Protein AF-A0A0B6ZT99-F1 (afdb_monomer_lite)

Secondary structure (DSSP, 8-state):
------S---HHHHHHHHHHHHHHHHHHHHHHHHHHS--TTS-HHHHHHHHHHHHHHHHHHHHHHHHHHHHHHHHHHHHHH-----PPP---HHHHHHHHHHHHHHHHHHHHHHHHTTSSSGGGSHHHHHHHHHHHHHHHHHHHHHHHHHHHHS-------S--S---SS---------------------------------------------SSSHHHHHGGGTT-------SEEEEEEEE---S--HHHHHHHHHHHHHEEEEEEEE--HHHHHHHHS---SS-HHHHHHHH-

Organism: NCBI:txid1028688

InterPro domains:
  IPR004821 Cytidyltransferase-like domain [PF01467] (241-280)
  IPR004821 Cytidyltransferase-like domain [TIGR00125] (239-295)
  IPR014729 Rossmann-like alpha/beta/alpha sandwich fold [G3DSA:3.40.50.620] (204-297)
  IPR050385 Archaeal FAD synthase [PTHR43793] (233-297)

pLDDT: mean 71.54, std 26.91, range [20.16, 97.19]

Structure (mmCIF, N/CA/C/O backbone):
data_AF-A0A0B6ZT99-F1
#
_entry.id   AF-A0A0B6ZT99-F1
#
loop_
_atom_site.group_PDB
_atom_site.id
_atom_site.type_symbol
_atom_site.label_atom_id
_atom_site.label_alt_id
_atom_site.label_comp_id
_atom_site.label_asym_id
_atom_site.label_entity_id
_atom_site.label_seq_id
_atom_site.pdbx_PDB_ins_code
_atom_site.Cartn_x
_atom_site.Cartn_y
_atom_site.Cartn_z
_atom_site.occupancy
_atom_site.B_iso_or_equiv
_atom_site.auth_seq_id
_atom_site.auth_comp_id
_atom_site.auth_asym_id
_atom_site.auth_atom_id
_atom_site.pdbx_PDB_model_num
ATOM 1 N N . GLN A 1 1 ? -38.345 15.149 16.650 1.00 38.53 1 GLN A N 1
ATOM 2 C CA . GLN A 1 1 ? -38.134 14.376 15.406 1.00 38.53 1 GLN A CA 1
ATOM 3 C C . GLN A 1 1 ? -36.790 13.664 15.515 1.00 38.53 1 GLN A C 1
ATOM 5 O O . GLN A 1 1 ? -35.780 14.334 15.671 1.00 38.53 1 GLN A O 1
ATOM 10 N N . LYS A 1 2 ? -36.766 12.323 15.550 1.00 36.72 2 LYS A N 1
ATOM 11 C CA . LYS A 1 2 ? -35.510 11.553 15.550 1.00 36.72 2 LYS A CA 1
ATOM 12 C C . LYS A 1 2 ? -34.860 11.710 14.174 1.00 36.72 2 LYS A C 1
ATOM 14 O O . LYS A 1 2 ? -35.461 11.296 13.186 1.00 36.72 2 LYS A O 1
ATOM 19 N N . GLN A 1 3 ? -33.667 12.299 14.113 1.00 37.19 3 GLN A N 1
ATOM 20 C CA . GLN A 1 3 ? -32.825 12.268 12.917 1.00 37.19 3 GLN A CA 1
ATOM 21 C C . GLN A 1 3 ? -32.502 10.806 12.605 1.00 37.19 3 GLN A C 1
ATOM 23 O O . GLN A 1 3 ? -31.738 10.142 13.304 1.00 37.19 3 GLN A O 1
ATOM 28 N N . LYS A 1 4 ? -33.181 10.290 11.586 1.00 40.66 4 LYS A N 1
ATOM 29 C CA . LYS A 1 4 ? -32.943 8.981 11.001 1.00 40.66 4 LYS A CA 1
ATOM 30 C C . LYS A 1 4 ? -31.714 9.158 10.109 1.00 40.66 4 LYS A C 1
ATOM 32 O O . LYS A 1 4 ? -31.846 9.644 8.992 1.00 40.66 4 LYS A O 1
ATOM 37 N N . TYR A 1 5 ? -30.522 8.872 10.633 1.00 42.22 5 TYR A N 1
ATOM 38 C CA . TYR A 1 5 ? -29.348 8.724 9.773 1.00 42.22 5 TYR A CA 1
ATOM 39 C C . TYR A 1 5 ? -29.676 7.621 8.760 1.00 42.22 5 TYR A C 1
ATOM 41 O O . TYR A 1 5 ? -30.160 6.554 9.147 1.00 42.22 5 TYR A O 1
ATOM 49 N N . GLY A 1 6 ? -29.536 7.932 7.471 1.00 46.31 6 GLY A N 1
ATOM 50 C CA . GLY A 1 6 ? -29.746 6.968 6.397 1.00 46.31 6 GLY A CA 1
ATOM 51 C C . GLY A 1 6 ? -28.784 5.788 6.528 1.00 46.31 6 GLY A C 1
ATOM 52 O O . GLY A 1 6 ? -27.735 5.893 7.158 1.00 46.31 6 GLY A O 1
ATOM 53 N N . GLU A 1 7 ? -29.146 4.661 5.925 1.00 59.91 7 GLU A N 1
ATOM 54 C CA . GLU A 1 7 ? -28.316 3.457 5.813 1.00 59.91 7 GLU A CA 1
ATOM 55 C C . GLU A 1 7 ? -27.172 3.671 4.801 1.00 59.91 7 GLU A C 1
ATOM 57 O O . GLU A 1 7 ? -27.058 2.960 3.810 1.00 59.91 7 GLU A O 1
ATOM 62 N N . VAL A 1 8 ? -26.378 4.729 4.963 1.00 59.00 8 VAL A N 1
ATOM 63 C CA . VAL A 1 8 ? -25.400 5.144 3.953 1.00 59.00 8 VAL A CA 1
ATOM 64 C C . VAL A 1 8 ? -24.150 5.632 4.668 1.00 59.00 8 VAL A C 1
ATOM 66 O O . VAL A 1 8 ? -24.109 6.761 5.139 1.00 59.00 8 VAL A O 1
ATOM 69 N N . ASP A 1 9 ? -23.218 4.694 4.848 1.00 60.31 9 ASP A N 1
ATOM 70 C CA . ASP A 1 9 ? -21.757 4.847 4.939 1.00 60.31 9 ASP A CA 1
ATOM 71 C C . ASP A 1 9 ? -21.213 3.811 5.917 1.00 60.31 9 ASP A C 1
ATOM 73 O O . ASP A 1 9 ? -20.987 4.072 7.097 1.00 60.31 9 ASP A O 1
ATOM 77 N N . ASP A 1 10 ? -21.010 2.590 5.421 1.00 72.19 10 ASP A N 1
ATOM 78 C CA . ASP A 1 10 ? -20.274 1.587 6.174 1.00 72.19 10 ASP A CA 1
ATOM 79 C C . ASP A 1 10 ? -18.784 1.962 6.169 1.00 72.19 10 ASP A C 1
ATOM 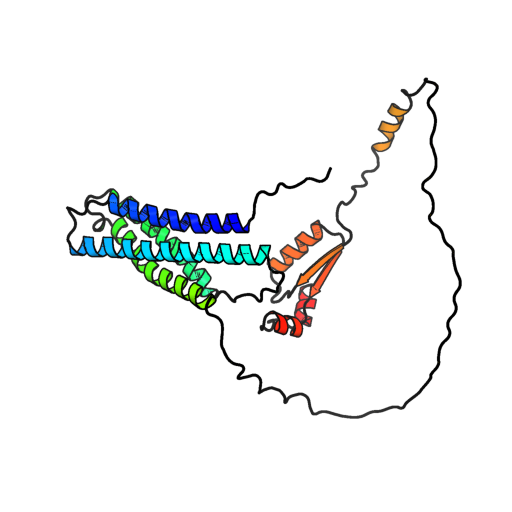81 O O . ASP A 1 10 ? -18.120 1.784 5.142 1.00 72.19 10 ASP A O 1
ATOM 85 N N . PRO A 1 11 ? -18.195 2.420 7.294 1.00 77.88 11 PRO A N 1
ATOM 86 C CA . PRO A 1 11 ? -16.792 2.845 7.323 1.00 77.88 11 PRO A CA 1
ATOM 87 C C . PRO A 1 11 ? -15.831 1.695 6.980 1.00 77.88 11 PRO A C 1
ATOM 89 O O . PRO A 1 11 ? -14.721 1.919 6.504 1.00 77.88 11 PRO A O 1
ATOM 92 N N . ILE A 1 12 ? -16.272 0.448 7.185 1.00 77.81 12 ILE A N 1
ATOM 93 C CA . ILE A 1 12 ? -15.545 -0.770 6.808 1.00 77.81 12 ILE A CA 1
ATOM 94 C C . ILE A 1 12 ? -15.499 -0.927 5.285 1.00 77.81 12 ILE A C 1
ATOM 96 O O . ILE A 1 12 ? -14.450 -1.261 4.739 1.00 77.81 12 ILE A O 1
ATOM 100 N N . LEU A 1 13 ? -16.625 -0.684 4.606 1.00 83.62 13 LEU A N 1
ATOM 101 C CA . LEU A 1 13 ? -16.709 -0.750 3.150 1.00 83.62 13 LEU A CA 1
ATOM 102 C C . LEU A 1 13 ? -15.892 0.379 2.523 1.00 83.62 13 LEU A C 1
ATOM 104 O O . LEU A 1 13 ? -15.105 0.106 1.624 1.00 83.62 13 LEU A O 1
ATOM 108 N N . GLY A 1 14 ? -16.007 1.601 3.050 1.00 84.81 14 GLY A N 1
ATOM 109 C CA . GLY A 1 14 ? -15.223 2.745 2.583 1.00 84.81 14 GLY A CA 1
ATOM 110 C C . GLY A 1 14 ? -13.715 2.504 2.695 1.00 84.81 14 GLY A C 1
ATOM 111 O O . GLY A 1 14 ? -12.999 2.625 1.707 1.00 84.81 14 GLY A O 1
ATOM 112 N N . GLY A 1 15 ? -13.236 2.067 3.866 1.00 84.75 15 GLY A N 1
ATOM 113 C CA . GLY A 1 15 ? -11.811 1.776 4.066 1.00 84.75 15 GLY A CA 1
ATOM 114 C C . GLY A 1 15 ? -11.293 0.598 3.232 1.00 84.75 15 GLY A C 1
ATOM 115 O O . GLY A 1 15 ? -10.139 0.601 2.806 1.00 84.75 15 GLY A O 1
ATOM 116 N N . PHE A 1 16 ? -12.129 -0.412 2.971 1.00 88.88 16 PHE A N 1
ATOM 117 C CA . PHE A 1 16 ? -11.784 -1.489 2.043 1.00 88.88 16 PHE A CA 1
ATOM 118 C C . PHE A 1 16 ? -11.706 -0.989 0.599 1.00 88.88 16 PHE A C 1
ATOM 120 O O . PHE A 1 16 ? -10.732 -1.301 -0.084 1.00 88.88 16 PHE A O 1
ATOM 127 N N . MET A 1 17 ? -12.712 -0.236 0.144 1.00 88.44 17 MET A N 1
ATOM 128 C CA . MET A 1 17 ? -12.777 0.282 -1.220 1.00 88.44 17 MET A CA 1
ATOM 129 C C . MET A 1 17 ? -11.580 1.172 -1.529 1.00 88.44 17 MET A C 1
ATOM 131 O O . MET A 1 17 ? -10.961 0.970 -2.564 1.00 88.44 17 MET A O 1
ATOM 135 N N . ASP A 1 18 ? -11.209 2.074 -0.619 1.00 88.38 18 ASP A N 1
ATOM 136 C CA . ASP A 1 18 ? -10.018 2.924 -0.746 1.00 88.38 18 ASP A CA 1
ATOM 137 C C . ASP A 1 18 ? -8.754 2.072 -0.972 1.00 88.38 18 ASP A C 1
ATOM 139 O O . ASP A 1 18 ? -8.117 2.117 -2.025 1.00 88.38 18 ASP A O 1
ATOM 143 N N . ALA A 1 19 ? -8.489 1.138 -0.052 1.00 86.12 19 ALA A N 1
ATOM 144 C CA . ALA A 1 19 ? -7.317 0.269 -0.113 1.00 86.12 19 ALA A CA 1
ATOM 145 C C . ALA A 1 19 ? -7.330 -0.755 -1.267 1.00 86.12 19 ALA A C 1
ATOM 147 O O . ALA A 1 19 ? -6.289 -1.344 -1.570 1.00 86.12 19 ALA A O 1
ATOM 148 N N . PHE A 1 20 ? -8.492 -1.059 -1.849 1.00 90.31 20 PHE A N 1
ATOM 149 C CA . PHE A 1 20 ? -8.644 -1.968 -2.987 1.00 90.31 20 PHE A CA 1
ATOM 150 C C . PHE A 1 20 ? -8.487 -1.229 -4.316 1.00 90.31 20 PHE A C 1
ATOM 152 O O . PHE A 1 20 ? -7.767 -1.706 -5.196 1.00 90.31 20 PHE A O 1
ATOM 159 N N . CYS A 1 21 ? -9.101 -0.052 -4.436 1.00 91.62 21 CYS A N 1
ATOM 160 C CA . CYS A 1 21 ? -8.946 0.832 -5.584 1.00 91.62 21 CYS A CA 1
ATOM 161 C C . CYS A 1 21 ? -7.476 1.201 -5.795 1.00 91.62 21 CYS A C 1
ATOM 163 O O . CYS A 1 21 ? -7.005 1.092 -6.924 1.00 91.62 21 CYS A O 1
ATOM 165 N N . ASP A 1 22 ? -6.725 1.496 -4.728 1.00 90.38 22 ASP A N 1
ATOM 166 C CA . ASP A 1 22 ? -5.276 1.737 -4.806 1.00 90.38 22 ASP A CA 1
ATOM 167 C C . ASP A 1 22 ? -4.522 0.597 -5.516 1.00 90.38 22 ASP A C 1
ATOM 169 O O . ASP A 1 22 ? -3.645 0.830 -6.349 1.00 90.38 22 ASP A O 1
ATOM 173 N N . LYS A 1 23 ? -4.895 -0.663 -5.245 1.00 90.50 23 LYS A N 1
ATOM 174 C CA . LYS A 1 23 ? -4.270 -1.845 -5.866 1.00 90.50 23 LYS A CA 1
ATOM 175 C C . LYS A 1 23 ? -4.634 -1.995 -7.334 1.00 90.50 23 LYS A C 1
ATOM 177 O O . LYS A 1 23 ? -3.767 -2.313 -8.146 1.00 90.50 23 LYS A O 1
ATOM 182 N N . ILE A 1 24 ? -5.889 -1.732 -7.688 1.00 92.44 24 ILE A N 1
ATOM 183 C CA . ILE A 1 24 ? -6.332 -1.753 -9.086 1.00 92.44 24 ILE A CA 1
ATOM 184 C C . ILE A 1 24 ? -5.621 -0.662 -9.885 1.00 92.44 24 ILE A C 1
ATOM 186 O O . ILE A 1 24 ? -5.085 -0.940 -10.956 1.00 92.44 24 ILE A O 1
ATOM 190 N N . VAL A 1 25 ? -5.590 0.565 -9.362 1.00 94.00 25 VAL A N 1
ATOM 191 C CA . VAL A 1 25 ? -4.973 1.708 -10.041 1.00 94.00 25 VAL A CA 1
ATOM 192 C C . VAL A 1 25 ? -3.492 1.442 -10.293 1.00 94.00 25 VAL A C 1
ATOM 194 O O . VAL A 1 25 ? -3.031 1.655 -11.413 1.00 94.00 25 VAL A O 1
ATOM 197 N N . ASN A 1 26 ? -2.761 0.894 -9.319 1.00 92.44 26 ASN A N 1
ATOM 198 C CA . ASN A 1 26 ? -1.354 0.528 -9.501 1.00 92.44 26 ASN A CA 1
ATOM 199 C C . ASN A 1 26 ? -1.148 -0.497 -10.629 1.00 92.44 26 ASN A C 1
ATOM 201 O O . ASN A 1 26 ? -0.265 -0.317 -11.470 1.00 92.44 26 ASN A O 1
ATOM 205 N N . VAL A 1 27 ? -1.974 -1.549 -10.681 1.00 94.75 27 VAL A N 1
ATOM 206 C CA . VAL A 1 27 ? -1.906 -2.581 -11.732 1.00 94.75 27 VAL A CA 1
ATOM 207 C C . VAL A 1 27 ? -2.195 -1.990 -13.110 1.00 94.75 27 VAL A C 1
ATOM 209 O O . VAL A 1 27 ? -1.434 -2.221 -14.049 1.00 94.75 27 VAL A O 1
ATOM 212 N N . LEU A 1 28 ? -3.263 -1.198 -13.234 1.00 95.06 28 LEU A N 1
ATOM 213 C CA . LEU A 1 28 ? -3.634 -0.558 -14.498 1.00 95.06 28 LEU A CA 1
ATOM 214 C C . LEU A 1 28 ? -2.583 0.454 -14.957 1.00 95.06 28 LEU A C 1
ATOM 216 O O . LEU A 1 28 ? -2.309 0.556 -16.153 1.00 95.06 28 LEU A O 1
ATOM 220 N N . THR A 1 29 ? -1.964 1.171 -14.019 1.00 95.12 29 THR A N 1
ATOM 221 C CA . THR A 1 29 ? -0.891 2.125 -14.319 1.00 95.12 29 THR A CA 1
ATOM 222 C C . THR A 1 29 ? 0.339 1.402 -14.861 1.00 95.12 29 THR A C 1
ATOM 224 O O . THR A 1 29 ? 0.837 1.777 -15.919 1.00 95.12 29 THR A O 1
ATOM 227 N N . LEU A 1 30 ? 0.797 0.325 -14.207 1.00 94.38 30 LEU A N 1
ATOM 228 C CA . LEU A 1 30 ? 1.921 -0.483 -14.703 1.00 94.38 30 LEU A CA 1
ATOM 229 C C . LEU A 1 30 ? 1.634 -1.102 -16.070 1.00 94.38 30 LEU A C 1
ATOM 231 O O . LEU A 1 30 ? 2.497 -1.087 -16.943 1.00 94.38 30 LEU A O 1
ATOM 235 N N . TRP A 1 31 ? 0.421 -1.619 -16.268 1.00 95.56 31 TRP A N 1
ATOM 236 C CA . TRP A 1 31 ? -0.001 -2.154 -17.560 1.00 95.56 31 TRP A CA 1
ATOM 237 C C . TRP A 1 31 ? 0.023 -1.086 -18.660 1.00 95.56 31 TRP A C 1
ATOM 239 O O . TRP A 1 31 ? 0.529 -1.326 -19.754 1.00 95.56 31 TRP A O 1
ATOM 249 N N . SER A 1 32 ? -0.470 0.116 -18.356 1.00 95.25 32 SER A N 1
ATOM 250 C CA . SER A 1 32 ? -0.474 1.242 -19.296 1.00 95.25 32 SER A CA 1
ATOM 251 C C . SER A 1 32 ? 0.945 1.693 -19.639 1.00 95.25 32 SER A C 1
ATOM 253 O O . SER A 1 32 ? 1.251 1.905 -20.807 1.00 95.25 32 SER A O 1
ATOM 255 N N . ILE A 1 33 ? 1.835 1.771 -18.644 1.00 93.75 33 ILE A N 1
ATOM 256 C CA . ILE A 1 33 ? 3.259 2.066 -18.852 1.00 93.75 33 ILE A CA 1
ATOM 257 C C . ILE A 1 33 ? 3.891 1.025 -19.780 1.00 93.75 33 ILE A C 1
ATOM 259 O O . ILE A 1 33 ? 4.621 1.392 -20.699 1.00 93.75 33 ILE A O 1
ATOM 263 N N . LEU A 1 34 ? 3.587 -0.260 -19.581 1.00 94.00 34 LEU A N 1
ATOM 264 C CA . LEU A 1 34 ? 4.103 -1.337 -20.422 1.00 94.00 34 LEU A CA 1
ATOM 265 C C . LEU A 1 34 ? 3.631 -1.208 -21.877 1.00 94.00 34 LEU A C 1
ATOM 267 O O . LEU A 1 34 ? 4.407 -1.466 -22.785 1.00 94.00 34 LEU A O 1
ATOM 271 N N . MET A 1 35 ? 2.383 -0.789 -22.092 1.00 93.00 35 MET A N 1
ATOM 272 C CA . MET A 1 35 ? 1.818 -0.577 -23.430 1.00 93.00 35 MET A CA 1
ATOM 273 C C . MET A 1 35 ? 2.366 0.668 -24.136 1.00 93.00 35 MET A C 1
ATOM 275 O O . MET A 1 35 ? 2.475 0.675 -25.357 1.00 93.00 35 MET A O 1
ATOM 279 N N . VAL A 1 36 ? 2.677 1.726 -23.384 1.00 92.69 36 VAL A N 1
ATOM 280 C CA . VAL A 1 36 ? 3.165 3.004 -23.933 1.00 92.69 36 VAL A CA 1
ATOM 281 C C . VAL A 1 36 ? 4.673 2.986 -24.189 1.00 92.69 36 VAL A C 1
ATOM 283 O O . VAL A 1 36 ? 5.148 3.705 -25.065 1.00 92.69 36 VAL A O 1
ATOM 286 N N . THR A 1 37 ? 5.431 2.178 -23.445 1.00 91.31 37 THR A N 1
ATOM 287 C CA . THR A 1 37 ? 6.894 2.134 -23.562 1.00 91.31 37 THR A CA 1
ATOM 288 C C . THR A 1 37 ? 7.317 1.580 -24.924 1.00 91.31 37 THR A C 1
ATOM 290 O O . THR A 1 37 ? 6.958 0.462 -25.290 1.00 91.31 37 THR A O 1
ATOM 293 N N . ASP A 1 38 ? 8.138 2.336 -25.653 1.00 89.81 38 ASP A N 1
ATOM 294 C CA . ASP A 1 38 ? 8.745 1.873 -26.900 1.00 89.81 38 ASP A CA 1
ATOM 295 C C . ASP A 1 38 ? 9.955 0.967 -26.611 1.00 89.81 38 ASP A C 1
ATOM 297 O O . ASP A 1 38 ? 10.999 1.407 -26.124 1.00 89.81 38 ASP A O 1
ATOM 301 N N . PHE A 1 39 ? 9.814 -0.324 -26.911 1.00 90.56 39 PHE A N 1
ATOM 302 C CA . PHE A 1 39 ? 10.866 -1.323 -26.708 1.00 90.56 39 PHE A CA 1
ATOM 303 C C . PHE A 1 39 ? 11.814 -1.475 -27.902 1.00 90.56 39 PHE A C 1
ATOM 305 O O . PHE A 1 39 ? 12.794 -2.210 -27.792 1.00 90.56 39 PHE A O 1
ATOM 312 N N . THR A 1 40 ? 11.555 -0.812 -29.033 1.00 88.94 40 THR A N 1
ATOM 313 C CA . THR A 1 40 ? 12.349 -0.993 -30.261 1.00 88.94 40 THR A CA 1
ATOM 314 C C . THR A 1 40 ? 13.796 -0.527 -30.101 1.00 88.94 40 THR A C 1
ATOM 316 O O . THR A 1 40 ? 14.713 -1.164 -30.614 1.00 88.94 40 THR A O 1
ATOM 319 N N . ASN A 1 41 ? 14.009 0.543 -29.331 1.00 86.50 41 ASN A N 1
ATOM 320 C CA . ASN A 1 41 ? 15.323 1.149 -29.097 1.00 86.50 41 ASN A CA 1
ATOM 321 C C . ASN A 1 41 ? 16.077 0.544 -27.903 1.00 86.50 41 ASN A C 1
ATOM 323 O O . ASN A 1 41 ? 17.197 0.956 -27.596 1.00 86.50 41 ASN A O 1
ATOM 327 N N . MET A 1 42 ? 15.466 -0.408 -27.197 1.00 88.56 42 MET A N 1
ATOM 328 C CA . MET A 1 42 ? 16.003 -0.957 -25.961 1.00 88.56 42 MET A CA 1
ATOM 329 C C . MET A 1 42 ? 16.667 -2.313 -26.209 1.00 88.56 42 MET A C 1
ATOM 331 O O . MET A 1 42 ? 16.145 -3.160 -26.933 1.00 88.56 42 MET A O 1
ATOM 335 N N . SER A 1 43 ? 17.836 -2.542 -25.601 1.00 93.12 43 SER A N 1
ATOM 336 C CA . SER A 1 43 ? 18.503 -3.843 -25.727 1.00 93.12 43 SER A CA 1
ATOM 337 C C . SER A 1 43 ? 17.635 -4.956 -25.135 1.00 93.12 43 SER A C 1
ATOM 339 O O . SER A 1 43 ? 16.891 -4.743 -24.176 1.00 93.12 43 SER A O 1
ATOM 341 N N . TRP A 1 44 ? 17.768 -6.175 -25.658 1.00 92.69 44 TRP A N 1
ATOM 342 C CA . TRP A 1 44 ? 16.959 -7.309 -25.205 1.00 92.69 44 TRP A CA 1
ATOM 343 C C . TRP A 1 44 ? 17.052 -7.548 -23.687 1.00 92.69 44 TRP A C 1
ATOM 345 O O . TRP A 1 44 ? 16.038 -7.791 -23.038 1.00 92.69 44 TRP A O 1
ATOM 355 N N . GLY A 1 45 ? 18.246 -7.398 -23.097 1.00 92.31 45 GLY A N 1
ATOM 356 C CA . GLY A 1 45 ? 18.444 -7.542 -21.650 1.00 92.31 45 GLY A CA 1
ATOM 357 C C . GLY A 1 45 ? 17.743 -6.454 -20.831 1.00 92.31 45 GLY A C 1
ATOM 358 O O . GLY A 1 45 ? 17.123 -6.747 -19.811 1.00 92.31 45 GLY A O 1
ATOM 3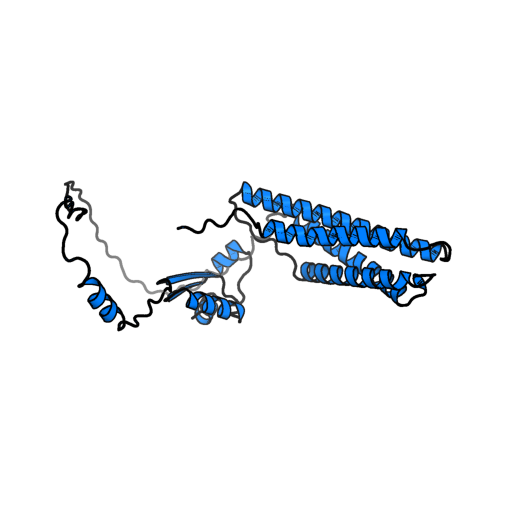59 N N . GLN A 1 46 ? 17.779 -5.206 -21.297 1.00 91.06 46 GLN A N 1
ATOM 360 C CA . GLN A 1 46 ? 17.067 -4.096 -20.662 1.00 91.06 46 GLN A CA 1
ATOM 361 C C . GLN A 1 46 ? 15.548 -4.295 -20.728 1.00 91.06 46 GLN A C 1
ATOM 363 O O . GLN A 1 46 ? 14.867 -4.145 -19.713 1.00 91.06 46 GLN A O 1
ATOM 368 N N . THR A 1 47 ? 15.026 -4.700 -21.890 1.00 93.25 47 THR A N 1
ATOM 369 C CA . THR A 1 47 ? 13.610 -5.051 -22.080 1.00 93.25 47 THR A CA 1
ATOM 370 C C . THR A 1 47 ? 13.192 -6.192 -21.167 1.00 93.25 47 THR A C 1
ATOM 372 O O . THR A 1 47 ? 12.187 -6.076 -20.469 1.00 93.25 47 THR A O 1
ATOM 375 N N . ALA A 1 48 ? 13.996 -7.254 -21.081 1.00 94.19 48 ALA A N 1
ATOM 376 C CA . ALA A 1 48 ? 13.720 -8.377 -20.198 1.00 94.19 48 ALA A CA 1
ATOM 377 C C . ALA A 1 48 ? 13.633 -7.945 -18.726 1.00 94.19 48 ALA A C 1
ATOM 379 O O . ALA A 1 48 ? 12.671 -8.306 -18.048 1.00 94.19 48 ALA A O 1
ATOM 380 N N . VAL A 1 49 ? 14.581 -7.139 -18.232 1.00 93.12 49 VAL A N 1
ATOM 381 C CA . VAL A 1 49 ? 14.560 -6.630 -16.848 1.00 93.12 49 VAL A CA 1
ATOM 382 C C . VAL A 1 49 ? 13.335 -5.748 -16.603 1.00 93.12 49 VAL A C 1
ATOM 384 O O . VAL A 1 49 ? 12.616 -5.959 -15.626 1.00 93.12 49 VAL A O 1
ATOM 387 N N . TYR A 1 50 ? 13.067 -4.797 -17.499 1.00 94.19 50 TYR A N 1
ATOM 388 C CA . TYR A 1 50 ? 11.957 -3.853 -17.373 1.00 94.19 50 TYR A CA 1
ATOM 389 C C . TYR A 1 50 ? 10.600 -4.567 -17.314 1.00 94.19 50 TYR A C 1
ATOM 391 O O . TYR A 1 50 ? 9.811 -4.352 -16.391 1.00 94.19 50 TYR A O 1
ATOM 399 N N . VAL A 1 51 ? 10.349 -5.459 -18.277 1.00 95.12 51 VAL A N 1
ATOM 400 C CA . VAL A 1 51 ? 9.099 -6.221 -18.374 1.00 95.12 51 VAL A CA 1
ATOM 401 C C . VAL A 1 51 ? 8.962 -7.168 -17.182 1.00 95.12 51 VAL A C 1
ATOM 403 O O . VAL A 1 51 ? 7.899 -7.214 -16.565 1.00 95.12 51 VAL A O 1
ATOM 406 N N . SER A 1 52 ? 10.032 -7.876 -16.800 1.00 95.06 52 SER A N 1
ATOM 407 C CA . SER A 1 52 ? 9.989 -8.836 -15.687 1.00 95.06 52 SER A CA 1
ATOM 408 C C . SER A 1 52 ? 9.627 -8.164 -14.365 1.00 95.06 52 SER A C 1
ATOM 410 O O . SER A 1 52 ? 8.761 -8.660 -13.647 1.00 95.06 52 SER A O 1
ATOM 412 N N . VAL A 1 53 ? 10.237 -7.015 -14.048 1.00 94.94 53 VAL A N 1
ATOM 413 C CA . VAL A 1 53 ? 9.926 -6.269 -12.817 1.00 94.94 53 VAL A CA 1
ATOM 414 C C . VAL A 1 53 ? 8.465 -5.813 -12.811 1.00 94.94 53 VAL A C 1
ATOM 416 O O . VAL A 1 53 ? 7.768 -6.027 -11.818 1.00 94.94 53 VAL A O 1
ATOM 419 N N . CYS A 1 54 ? 7.973 -5.252 -13.921 1.00 94.50 54 CYS A N 1
ATOM 420 C CA . CYS A 1 54 ? 6.584 -4.802 -14.030 1.00 94.50 54 CYS A CA 1
ATOM 421 C C . CYS A 1 54 ? 5.586 -5.960 -13.868 1.00 94.50 54 CYS A C 1
ATOM 423 O O . CYS A 1 54 ? 4.645 -5.855 -13.082 1.00 94.50 54 CYS A O 1
ATOM 425 N N . VAL A 1 55 ? 5.806 -7.084 -14.558 1.00 95.50 55 VAL A N 1
ATOM 426 C CA . VAL A 1 55 ? 4.924 -8.262 -14.499 1.00 95.50 55 VAL A CA 1
ATOM 427 C C . VAL A 1 55 ? 4.902 -8.878 -13.099 1.00 95.50 55 VAL A C 1
ATOM 429 O O . VAL A 1 55 ? 3.829 -9.217 -12.595 1.00 95.50 55 VAL A O 1
ATOM 432 N N . ILE A 1 56 ? 6.058 -8.979 -12.434 1.00 95.38 56 ILE A N 1
ATOM 433 C CA . ILE A 1 56 ? 6.139 -9.496 -11.061 1.00 95.38 56 ILE A CA 1
ATOM 434 C C . ILE A 1 56 ? 5.324 -8.616 -10.105 1.00 95.38 56 ILE A C 1
ATOM 436 O O . ILE A 1 56 ? 4.540 -9.142 -9.312 1.00 95.38 56 ILE A O 1
ATOM 440 N N . ILE A 1 57 ? 5.463 -7.288 -10.185 1.00 94.62 57 ILE A N 1
ATOM 441 C CA . ILE A 1 57 ? 4.696 -6.371 -9.329 1.00 94.62 57 ILE A CA 1
ATOM 442 C C . ILE A 1 57 ? 3.198 -6.460 -9.616 1.00 94.62 57 ILE A C 1
ATOM 444 O O . ILE A 1 57 ? 2.419 -6.554 -8.669 1.00 94.62 57 ILE A O 1
ATOM 448 N N . ILE A 1 58 ? 2.791 -6.519 -10.888 1.00 95.44 58 ILE A N 1
ATOM 449 C CA . ILE A 1 58 ? 1.385 -6.727 -11.264 1.00 95.44 58 ILE A CA 1
ATOM 450 C C . ILE A 1 58 ? 0.830 -7.995 -10.597 1.00 95.44 58 ILE A C 1
ATOM 452 O O . ILE A 1 58 ? -0.242 -7.952 -9.993 1.00 95.44 58 ILE A O 1
ATOM 456 N N . GLY A 1 59 ? 1.573 -9.106 -10.632 1.00 94.50 59 GLY A N 1
ATOM 457 C CA . GLY A 1 59 ? 1.172 -10.356 -9.981 1.00 94.50 59 GLY A CA 1
ATOM 458 C C . GLY A 1 59 ? 1.021 -10.230 -8.460 1.00 94.50 59 GLY A C 1
ATOM 459 O O . GLY A 1 59 ? 0.038 -10.716 -7.886 1.00 94.50 59 GLY A O 1
ATOM 460 N N . TYR A 1 60 ? 1.952 -9.540 -7.793 1.00 94.06 60 TYR A N 1
ATOM 461 C CA . TYR A 1 60 ? 1.866 -9.287 -6.352 1.00 94.06 60 TYR A CA 1
ATOM 462 C C . TYR A 1 60 ? 0.683 -8.390 -5.983 1.00 94.06 60 TYR A C 1
ATOM 464 O O . TYR A 1 60 ? -0.037 -8.701 -5.032 1.00 94.06 60 TYR A O 1
ATOM 472 N N . GLU A 1 61 ? 0.469 -7.294 -6.707 1.00 92.88 61 GLU A N 1
ATOM 473 C CA . GLU A 1 61 ? -0.623 -6.352 -6.448 1.00 92.88 61 GLU A CA 1
ATOM 474 C C . GLU A 1 61 ? -1.987 -6.999 -6.703 1.00 92.88 61 GLU A C 1
ATOM 476 O O . GLU A 1 61 ? -2.886 -6.866 -5.871 1.00 92.88 61 GLU A O 1
ATOM 481 N N . PHE A 1 62 ? -2.113 -7.798 -7.767 1.00 93.06 62 PHE A N 1
ATOM 482 C CA . PHE A 1 62 ? -3.308 -8.599 -8.029 1.00 93.06 62 PHE A CA 1
ATOM 483 C C . PHE A 1 62 ? -3.593 -9.577 -6.881 1.00 93.06 62 PHE A C 1
ATOM 485 O O . PHE A 1 62 ? -4.687 -9.580 -6.313 1.00 93.06 62 PHE A O 1
ATOM 492 N N . THR A 1 63 ? -2.589 -10.360 -6.471 1.00 91.44 63 THR A N 1
ATOM 493 C CA . THR A 1 63 ? -2.731 -11.332 -5.374 1.00 91.44 63 THR A CA 1
ATOM 494 C C . THR A 1 63 ? -3.103 -10.639 -4.060 1.00 91.44 63 THR A C 1
ATOM 496 O O . THR A 1 63 ? -3.993 -11.090 -3.337 1.00 91.44 63 THR A O 1
ATOM 499 N N . LEU A 1 64 ? -2.472 -9.505 -3.747 1.00 89.19 64 LEU A N 1
ATOM 500 C CA . LEU A 1 64 ? -2.786 -8.716 -2.555 1.00 89.19 64 LEU A CA 1
ATOM 501 C C . LEU A 1 64 ? -4.183 -8.087 -2.620 1.00 89.19 64 LEU A C 1
ATOM 503 O O . LEU A 1 64 ? -4.830 -7.986 -1.575 1.00 89.19 64 LEU A O 1
ATOM 507 N N . GLY A 1 65 ? -4.653 -7.704 -3.808 1.00 90.19 65 GLY A N 1
ATOM 508 C CA . GLY A 1 65 ? -6.026 -7.267 -4.056 1.00 90.19 65 GLY A CA 1
ATOM 509 C C . GLY A 1 65 ? -7.037 -8.372 -3.749 1.00 90.19 65 GLY A C 1
ATOM 510 O O . GLY A 1 65 ? -7.970 -8.148 -2.980 1.00 90.19 65 GLY A O 1
ATOM 511 N N . VAL A 1 66 ? -6.802 -9.596 -4.234 1.00 90.94 66 VAL A N 1
ATOM 512 C CA . VAL A 1 66 ? -7.649 -10.767 -3.927 1.00 90.94 66 VAL A CA 1
ATOM 513 C C . VAL A 1 66 ? -7.694 -11.043 -2.422 1.00 90.94 66 VAL A C 1
ATOM 515 O O . VAL A 1 66 ? -8.770 -11.235 -1.853 1.00 90.94 66 VAL A O 1
ATOM 518 N N . VAL A 1 67 ? -6.542 -11.006 -1.747 1.00 88.44 67 VAL A N 1
ATOM 519 C CA . VAL A 1 67 ? -6.466 -11.172 -0.287 1.00 88.44 67 VAL A CA 1
ATOM 520 C C . VAL A 1 67 ? -7.313 -10.107 0.423 1.00 88.44 67 VAL A C 1
ATOM 522 O O . VAL A 1 67 ? -8.066 -10.451 1.331 1.00 88.44 67 VAL A O 1
ATOM 525 N N . ARG A 1 68 ? -7.276 -8.842 -0.020 1.00 86.56 68 ARG A N 1
ATOM 526 C CA . ARG A 1 68 ? -8.088 -7.754 0.560 1.00 86.56 68 ARG A CA 1
ATOM 527 C C . ARG A 1 68 ? -9.587 -7.977 0.383 1.00 86.56 68 ARG A C 1
ATOM 529 O O . ARG A 1 68 ? -10.335 -7.769 1.332 1.00 86.56 68 ARG A O 1
ATOM 536 N N . VAL A 1 69 ? -10.014 -8.438 -0.792 1.00 89.81 69 VAL A N 1
ATOM 537 C CA . VAL A 1 69 ? -11.420 -8.785 -1.061 1.00 89.81 69 VAL A CA 1
ATOM 538 C C . VAL A 1 69 ? -11.882 -9.889 -0.107 1.00 89.81 69 VAL A C 1
ATOM 540 O O . VAL A 1 69 ? -12.937 -9.785 0.514 1.00 89.81 69 VAL A O 1
ATOM 543 N N . GLN A 1 70 ? -11.061 -10.924 0.078 1.00 87.81 70 GLN A N 1
ATOM 544 C CA . GLN A 1 70 ? -11.357 -12.008 1.015 1.00 87.81 70 GLN A CA 1
ATOM 545 C C . GLN A 1 70 ? -11.417 -11.529 2.476 1.00 87.81 70 GLN A C 1
ATOM 547 O O . GLN A 1 70 ? -12.315 -11.950 3.205 1.00 87.81 70 GLN A O 1
ATOM 552 N N . ASP A 1 71 ? -10.502 -10.646 2.902 1.00 84.81 71 ASP A N 1
ATOM 553 C CA . ASP A 1 71 ? -10.518 -10.051 4.251 1.00 84.81 71 ASP A CA 1
ATOM 554 C C . ASP A 1 71 ? -11.813 -9.261 4.485 1.00 84.81 71 ASP A C 1
ATOM 556 O O . ASP A 1 71 ? -12.435 -9.386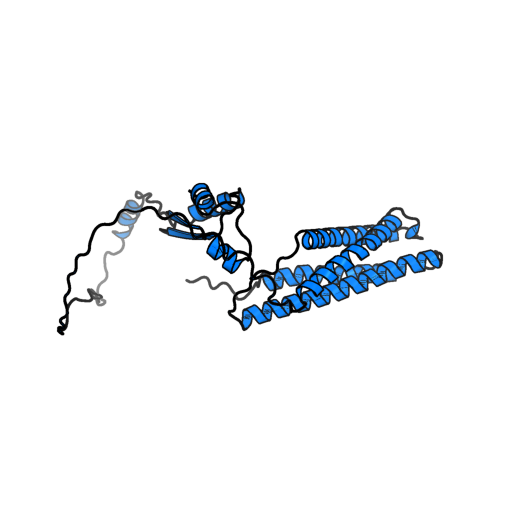 5.542 1.00 84.81 71 ASP A O 1
ATOM 560 N N . PHE A 1 72 ? -12.244 -8.484 3.486 1.00 86.94 72 PHE A N 1
ATOM 561 C CA . PHE A 1 72 ? -13.485 -7.722 3.550 1.00 86.94 72 PHE A CA 1
ATOM 562 C C . PHE A 1 72 ? -14.706 -8.630 3.675 1.00 86.94 72 PHE A C 1
ATOM 564 O O . PHE A 1 72 ? -15.511 -8.435 4.584 1.00 86.94 72 PHE A O 1
ATOM 571 N N . PHE A 1 73 ? -14.830 -9.653 2.821 1.00 87.00 73 PHE A N 1
ATOM 572 C CA . PHE A 1 73 ? -15.952 -10.586 2.911 1.00 87.00 73 PHE A CA 1
ATOM 573 C C . PHE A 1 73 ? -15.968 -11.308 4.255 1.00 87.00 73 PHE A C 1
ATOM 575 O O . PHE A 1 73 ? -17.025 -11.387 4.875 1.00 87.00 73 PHE A O 1
ATOM 582 N N . MET A 1 74 ? -14.817 -11.763 4.759 1.00 81.75 74 MET A N 1
ATOM 583 C CA . MET A 1 74 ? -14.747 -12.366 6.091 1.00 81.75 74 MET A CA 1
ATOM 584 C C . MET A 1 74 ? -15.239 -11.404 7.173 1.00 81.75 74 MET A C 1
ATOM 586 O O . MET A 1 74 ? -16.130 -11.765 7.941 1.00 81.75 74 MET A O 1
ATOM 590 N N . ALA A 1 75 ? -14.737 -10.168 7.204 1.00 80.50 75 ALA A N 1
ATOM 591 C CA . ALA A 1 75 ? -15.176 -9.157 8.164 1.00 80.50 75 ALA A CA 1
ATOM 592 C C . ALA A 1 75 ? -16.682 -8.845 8.047 1.00 80.50 75 ALA A C 1
ATOM 594 O O . ALA A 1 75 ? -17.377 -8.732 9.060 1.00 80.50 75 ALA A O 1
ATOM 595 N N . TYR A 1 76 ? -17.200 -8.761 6.820 1.00 83.31 76 TYR A N 1
ATOM 596 C CA . TYR A 1 76 ? -18.615 -8.536 6.537 1.00 83.31 76 TYR A CA 1
ATOM 597 C C . TYR A 1 76 ? -19.495 -9.690 7.048 1.00 83.31 76 TYR A C 1
ATOM 599 O O . TYR A 1 76 ? -20.480 -9.449 7.752 1.00 83.31 76 TYR A O 1
ATOM 607 N N . TYR A 1 77 ? -19.124 -10.945 6.764 1.00 81.56 77 TYR A N 1
ATOM 608 C CA . TYR A 1 77 ? -19.842 -12.132 7.244 1.00 81.56 77 TYR A CA 1
ATOM 609 C C . TYR A 1 77 ? -19.807 -12.242 8.772 1.00 81.56 77 TYR A C 1
ATOM 611 O O . TYR A 1 77 ? -20.843 -12.519 9.381 1.00 81.56 77 TYR A O 1
ATOM 619 N N . PHE A 1 78 ? -18.659 -11.963 9.405 1.00 77.00 78 PHE A N 1
ATOM 620 C CA . PHE A 1 78 ? -18.553 -11.913 10.866 1.00 77.00 78 PHE A CA 1
ATOM 621 C C . PHE A 1 78 ? -19.532 -10.903 11.464 1.00 77.00 78 PHE A C 1
ATOM 623 O O . PHE A 1 78 ? -20.258 -11.245 12.395 1.00 77.00 78 PHE A O 1
ATOM 630 N N . ARG A 1 79 ? -19.616 -9.695 10.893 1.00 76.69 79 ARG A N 1
ATOM 631 C CA . ARG A 1 79 ? -20.539 -8.657 11.368 1.00 76.69 79 ARG A CA 1
ATOM 632 C C . ARG A 1 79 ? -22.008 -9.058 11.225 1.00 76.69 79 ARG A C 1
ATOM 634 O O . ARG A 1 79 ? -22.811 -8.721 12.090 1.00 76.69 79 ARG A O 1
ATOM 641 N N . LYS A 1 80 ? -22.366 -9.745 10.135 1.00 76.12 80 LYS A N 1
ATOM 642 C CA . LYS A 1 80 ? -23.761 -10.068 9.799 1.00 76.12 80 LYS A CA 1
ATOM 643 C C . LYS A 1 80 ? -24.306 -11.298 10.536 1.00 76.12 80 LYS A C 1
ATOM 645 O O . LYS A 1 80 ? -25.497 -11.328 10.822 1.00 76.12 80 LYS A O 1
ATOM 650 N N . PHE A 1 81 ? -23.466 -12.291 10.851 1.00 73.62 81 PHE A N 1
ATOM 651 C CA . PHE A 1 81 ? -23.936 -13.606 11.319 1.00 73.62 81 PHE A CA 1
ATOM 652 C C . PHE A 1 81 ? -23.383 -14.079 12.674 1.00 73.62 81 PHE A C 1
ATOM 654 O O . PHE A 1 81 ? -23.856 -15.099 13.174 1.00 73.62 81 PHE A O 1
ATOM 661 N N . LYS A 1 82 ? -22.405 -13.402 13.302 1.00 61.69 82 LYS A N 1
ATOM 662 C CA . LYS A 1 82 ? -21.747 -13.939 14.509 1.00 61.69 82 LYS A CA 1
ATOM 663 C C . LYS A 1 82 ? -21.488 -12.885 15.592 1.00 61.69 82 LYS A C 1
ATOM 665 O O . LYS A 1 82 ? -20.721 -11.951 15.399 1.00 61.69 82 LYS A O 1
ATOM 670 N N . LYS A 1 83 ? -22.051 -13.105 16.788 1.00 53.91 83 LYS A N 1
ATOM 671 C CA . LYS A 1 83 ? -21.645 -12.460 18.049 1.00 53.91 83 LYS A CA 1
ATOM 672 C C . LYS A 1 83 ? -20.689 -13.415 18.778 1.00 53.91 83 LYS A C 1
ATOM 674 O O . LYS A 1 83 ? -21.125 -14.179 19.626 1.00 53.91 83 LYS A O 1
ATOM 679 N N . ILE A 1 84 ? -19.413 -13.455 18.384 1.00 46.66 84 ILE A N 1
ATOM 680 C CA . ILE A 1 84 ? -18.355 -14.148 19.143 1.00 46.66 84 ILE A CA 1
ATOM 681 C C . ILE A 1 84 ? -17.131 -13.237 19.236 1.00 46.66 84 ILE A C 1
ATOM 683 O O . ILE A 1 84 ? -16.720 -12.644 18.238 1.00 46.66 84 ILE A O 1
ATOM 687 N N . ASP A 1 85 ? -16.594 -13.154 20.456 1.00 45.03 85 ASP A N 1
ATOM 688 C CA . ASP A 1 85 ? -15.417 -12.395 20.866 1.00 45.03 85 ASP A CA 1
ATOM 689 C C . ASP A 1 85 ? -14.230 -12.591 19.923 1.00 45.03 85 ASP A C 1
ATOM 691 O O . ASP A 1 85 ? -13.658 -13.678 19.799 1.00 45.03 85 ASP A O 1
ATOM 695 N N . ILE A 1 86 ? -13.818 -11.499 19.283 1.00 40.50 86 ILE A N 1
ATOM 696 C CA . ILE A 1 86 ? -12.577 -11.455 18.519 1.00 40.50 86 ILE A CA 1
ATOM 697 C C . ILE A 1 86 ? -11.442 -11.145 19.492 1.00 40.50 86 ILE A C 1
ATOM 699 O O . ILE A 1 86 ? -11.166 -10.000 19.856 1.00 40.50 86 ILE A O 1
ATOM 703 N N . SER A 1 87 ? -10.759 -12.216 19.893 1.00 37.66 87 SER A N 1
ATOM 704 C CA . SER A 1 87 ? -9.379 -12.140 20.349 1.00 37.66 87 SER A CA 1
ATOM 705 C C . SER A 1 87 ? -8.527 -11.590 19.203 1.00 37.66 87 SER A C 1
ATOM 707 O O . SER A 1 87 ? -8.444 -12.155 18.114 1.00 37.66 87 SER A O 1
ATOM 709 N N . SER A 1 88 ? -7.951 -10.422 19.464 1.00 38.38 88 SER A N 1
ATOM 710 C CA . SER A 1 88 ? -7.109 -9.630 18.575 1.00 38.38 88 SER A CA 1
ATOM 711 C C . SER A 1 88 ? -5.977 -10.460 17.955 1.00 38.38 88 SER A C 1
ATOM 713 O O . SER A 1 88 ? -5.086 -10.948 18.657 1.00 38.38 88 SER A O 1
ATOM 715 N N . SER A 1 89 ? -5.957 -10.551 16.619 1.00 40.59 89 SER A N 1
ATOM 716 C CA . SER A 1 89 ? -4.747 -10.941 15.899 1.00 40.59 89 SER A CA 1
ATOM 717 C C . SER A 1 89 ? -3.679 -9.885 16.172 1.00 40.59 89 SER A C 1
ATOM 719 O O . SER A 1 89 ? -3.846 -8.710 15.839 1.00 40.59 89 SER A O 1
ATOM 721 N N . LYS A 1 90 ? -2.570 -10.289 16.791 1.00 41.69 90 LYS A N 1
ATOM 722 C CA . LYS A 1 90 ? -1.379 -9.449 16.926 1.00 41.69 90 LYS A CA 1
ATOM 723 C C . LYS A 1 90 ? -0.808 -9.209 15.523 1.00 41.69 90 LYS A C 1
ATOM 725 O O . LYS A 1 90 ? -0.012 -10.010 15.046 1.00 41.69 90 LYS A O 1
ATOM 730 N N . THR A 1 91 ? -1.202 -8.126 14.858 1.00 50.59 91 THR A N 1
ATOM 731 C CA . THR A 1 91 ? -0.497 -7.660 13.658 1.00 50.59 91 THR A CA 1
ATOM 732 C C . THR A 1 91 ? 0.868 -7.149 14.107 1.00 50.59 91 THR A C 1
ATOM 734 O O . THR A 1 91 ? 0.953 -6.263 14.959 1.00 50.59 91 THR A O 1
ATOM 737 N N . SER A 1 92 ? 1.945 -7.747 13.598 1.00 53.00 92 SER A N 1
ATOM 738 C CA . SER A 1 92 ? 3.310 -7.301 13.890 1.00 53.00 92 SER A CA 1
ATOM 739 C C . SER A 1 92 ? 3.473 -5.846 13.447 1.00 53.00 92 SER A C 1
ATOM 741 O O . SER A 1 92 ? 3.167 -5.512 12.302 1.00 53.00 92 SER A O 1
ATOM 743 N N . THR A 1 93 ? 3.952 -4.968 14.330 1.00 56.41 93 THR A N 1
ATOM 744 C CA . THR A 1 93 ? 4.230 -3.558 14.000 1.00 56.41 93 THR A CA 1
ATOM 745 C C . THR A 1 93 ? 5.198 -3.436 12.824 1.00 56.41 93 THR A C 1
ATOM 747 O O . THR A 1 93 ? 5.033 -2.547 11.992 1.00 56.41 93 THR A O 1
ATOM 750 N N . ALA A 1 94 ? 6.135 -4.381 12.689 1.00 58.19 94 ALA A N 1
ATOM 751 C CA . ALA A 1 94 ? 7.027 -4.477 11.539 1.00 58.19 94 ALA A CA 1
ATOM 752 C C . ALA A 1 94 ? 6.260 -4.736 10.230 1.00 58.19 94 ALA A C 1
ATOM 754 O O . ALA A 1 94 ? 6.482 -4.030 9.253 1.00 58.19 94 ALA A O 1
ATOM 755 N N . ALA A 1 95 ? 5.284 -5.652 10.225 1.00 60.69 95 ALA A N 1
ATOM 756 C CA . ALA A 1 95 ? 4.466 -5.935 9.041 1.00 60.69 95 ALA A CA 1
ATOM 757 C C . ALA A 1 95 ? 3.601 -4.728 8.622 1.00 60.69 95 ALA A C 1
ATOM 759 O O . ALA A 1 95 ? 3.374 -4.501 7.433 1.00 60.69 95 ALA A O 1
ATOM 760 N N . VAL A 1 96 ? 3.152 -3.919 9.592 1.00 65.19 96 VAL A N 1
ATOM 761 C CA . VAL A 1 96 ? 2.427 -2.662 9.327 1.00 65.19 96 VAL A CA 1
ATOM 762 C C . VAL A 1 96 ? 3.345 -1.619 8.685 1.00 65.19 96 VAL A C 1
ATOM 764 O O . VAL A 1 96 ? 2.932 -0.938 7.746 1.00 65.19 96 VAL A O 1
ATOM 767 N N . MET A 1 97 ? 4.583 -1.487 9.167 1.00 68.50 97 MET A N 1
ATOM 768 C CA . MET A 1 97 ? 5.543 -0.534 8.603 1.00 68.50 97 MET A CA 1
ATOM 769 C C . MET A 1 97 ? 6.049 -0.966 7.223 1.00 68.50 97 MET A C 1
ATOM 771 O O . MET A 1 97 ? 6.124 -0.130 6.327 1.00 68.50 97 MET A O 1
ATOM 775 N N . GLU A 1 98 ? 6.322 -2.258 7.019 1.00 77.69 98 GLU A N 1
ATOM 776 C CA . GLU A 1 98 ? 6.732 -2.795 5.716 1.00 77.69 98 GLU A CA 1
ATOM 777 C C . GLU A 1 98 ? 5.647 -2.591 4.652 1.00 77.69 98 GLU A C 1
ATOM 779 O O . GLU A 1 98 ? 5.967 -2.217 3.526 1.00 77.69 98 GLU A O 1
ATOM 784 N N . GLY A 1 99 ? 4.367 -2.752 5.011 1.00 80.25 99 GLY A N 1
ATOM 785 C CA . GLY A 1 99 ? 3.249 -2.475 4.105 1.00 80.25 99 GLY A CA 1
ATOM 786 C C . GLY A 1 99 ? 3.182 -1.010 3.663 1.00 80.25 99 GLY A C 1
ATOM 787 O O . GLY A 1 99 ? 3.059 -0.735 2.473 1.00 80.25 99 GLY A O 1
ATOM 788 N N . LYS A 1 100 ? 3.337 -0.066 4.600 1.00 85.62 100 LYS A N 1
ATOM 789 C CA . LYS A 1 100 ? 3.324 1.374 4.287 1.00 85.62 100 LYS A CA 1
ATOM 790 C C . LYS A 1 100 ? 4.531 1.805 3.459 1.00 85.62 100 LYS A C 1
ATOM 792 O O . LYS A 1 100 ? 4.394 2.609 2.543 1.00 85.62 100 LYS A O 1
ATOM 797 N N . LEU A 1 101 ? 5.714 1.280 3.779 1.00 89.56 101 LEU A N 1
ATOM 798 C CA . LEU A 1 101 ? 6.926 1.564 3.013 1.00 89.56 101 LEU A CA 1
ATOM 799 C C . LEU A 1 101 ? 6.795 1.049 1.578 1.00 89.56 10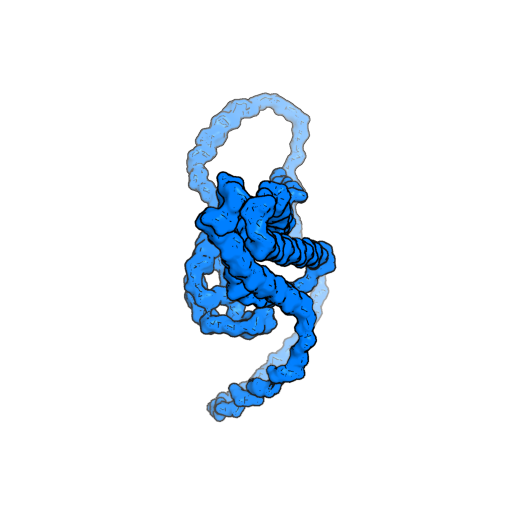1 LEU A C 1
ATOM 801 O O . LEU A 1 101 ? 7.134 1.761 0.637 1.00 89.56 101 LEU A O 1
ATOM 805 N N . LYS A 1 102 ? 6.251 -0.160 1.415 1.00 91.62 102 LYS A N 1
ATOM 806 C CA . LYS A 1 102 ? 5.978 -0.756 0.109 1.00 91.62 102 LYS A CA 1
ATOM 807 C C . LYS A 1 102 ? 5.103 0.156 -0.756 1.00 91.62 102 LYS A C 1
ATOM 809 O O . LYS A 1 102 ? 5.490 0.461 -1.876 1.00 91.62 102 LYS A O 1
ATOM 814 N N . GLU A 1 103 ? 3.978 0.630 -0.223 1.00 91.06 103 GLU A N 1
ATOM 815 C CA . GLU A 1 103 ? 3.049 1.508 -0.953 1.00 91.06 103 GLU A CA 1
ATOM 816 C C . GLU A 1 103 ? 3.729 2.811 -1.414 1.00 91.06 103 GLU A C 1
ATOM 818 O O . GLU A 1 103 ? 3.484 3.291 -2.521 1.00 91.06 103 GLU A O 1
ATOM 823 N N . LYS A 1 104 ? 4.646 3.366 -0.607 1.00 93.19 104 LYS A N 1
ATOM 824 C CA . LYS A 1 104 ? 5.429 4.550 -0.996 1.00 93.19 104 LYS A CA 1
ATOM 825 C C . LYS A 1 104 ? 6.462 4.256 -2.080 1.00 93.19 104 LYS A C 1
ATOM 827 O O . LYS A 1 104 ? 6.619 5.079 -2.978 1.00 93.19 104 LYS A O 1
ATOM 832 N N . LEU A 1 105 ? 7.130 3.103 -2.027 1.00 93.81 105 LEU A N 1
ATOM 833 C CA . LEU A 1 105 ? 8.052 2.691 -3.087 1.00 93.81 105 LEU A CA 1
ATOM 834 C C . LEU A 1 105 ? 7.307 2.425 -4.404 1.00 93.81 105 LEU A C 1
ATOM 836 O O . LEU A 1 105 ? 7.762 2.862 -5.454 1.00 93.81 105 LEU A O 1
ATOM 840 N N . GLU A 1 106 ? 6.143 1.779 -4.378 1.00 93.81 106 GLU A N 1
ATOM 841 C CA . GLU A 1 106 ? 5.344 1.562 -5.594 1.00 93.81 106 GLU A CA 1
ATOM 842 C C . GLU A 1 106 ? 4.913 2.892 -6.225 1.00 93.81 106 GLU A C 1
ATOM 844 O O . GLU A 1 106 ? 5.129 3.106 -7.416 1.00 93.81 106 GLU A O 1
ATOM 849 N N . SER A 1 107 ? 4.400 3.826 -5.416 1.00 94.44 107 SER A N 1
ATOM 850 C CA . SER A 1 107 ? 3.992 5.156 -5.885 1.00 94.44 107 SER A CA 1
ATOM 851 C C . SER A 1 107 ? 5.167 5.967 -6.453 1.00 94.44 107 SER A C 1
ATOM 853 O O . SER A 1 107 ? 5.049 6.550 -7.532 1.00 94.44 107 SER A O 1
ATOM 855 N N . MET A 1 108 ? 6.326 5.957 -5.782 1.00 95.56 108 MET A N 1
ATOM 856 C CA . MET A 1 108 ? 7.538 6.630 -6.265 1.00 95.56 108 MET A CA 1
ATOM 857 C C . MET A 1 108 ? 8.078 5.989 -7.551 1.00 95.56 108 MET A C 1
ATOM 859 O O . MET A 1 108 ? 8.481 6.702 -8.468 1.00 95.56 108 MET A O 1
ATOM 863 N N . GLY A 1 109 ? 8.051 4.656 -7.638 1.00 95.56 109 GLY A N 1
ATOM 864 C CA . GLY A 1 109 ? 8.491 3.909 -8.813 1.00 95.56 109 GLY A CA 1
ATOM 865 C C . GLY A 1 109 ? 7.629 4.195 -10.041 1.00 95.56 109 GLY A C 1
ATOM 866 O O . GLY A 1 109 ? 8.156 4.516 -11.104 1.00 95.56 109 GLY A O 1
ATOM 867 N N . LEU A 1 110 ? 6.306 4.158 -9.868 1.00 95.31 110 LEU A N 1
ATOM 868 C CA . LEU A 1 110 ? 5.324 4.500 -10.898 1.00 95.31 110 LEU A CA 1
ATOM 869 C C . LEU A 1 110 ? 5.494 5.934 -11.401 1.00 95.31 110 LEU A C 1
ATOM 871 O O . LEU A 1 110 ? 5.596 6.155 -12.605 1.00 95.31 110 LEU A O 1
ATOM 875 N N . ALA A 1 111 ? 5.581 6.903 -10.487 1.00 95.56 111 ALA A N 1
ATOM 876 C CA . ALA A 1 111 ? 5.764 8.305 -10.850 1.00 95.56 111 ALA A CA 1
ATOM 877 C C . ALA A 1 111 ? 7.055 8.518 -11.658 1.00 95.56 111 ALA A C 1
ATOM 879 O O . ALA A 1 111 ? 7.042 9.188 -12.691 1.00 95.56 111 ALA A O 1
ATOM 880 N N . ALA A 1 112 ? 8.160 7.905 -11.228 1.00 95.38 112 ALA A N 1
ATOM 881 C CA . ALA A 1 112 ? 9.441 8.017 -11.913 1.00 95.38 112 ALA A CA 1
ATOM 882 C C . ALA A 1 112 ? 9.422 7.350 -13.304 1.00 95.38 112 ALA A C 1
ATOM 884 O O . ALA A 1 112 ? 9.955 7.919 -14.258 1.00 95.38 112 ALA A O 1
ATOM 885 N N . LEU A 1 113 ? 8.743 6.205 -13.453 1.00 94.50 113 LEU A N 1
ATOM 886 C CA . LEU A 1 113 ? 8.543 5.559 -14.753 1.00 94.50 113 LEU A CA 1
ATOM 887 C C . LEU A 1 113 ? 7.670 6.381 -15.702 1.00 94.50 113 LEU A C 1
ATOM 889 O O . LEU A 1 113 ? 7.984 6.435 -16.888 1.00 94.50 113 LEU A O 1
ATOM 893 N N . CYS A 1 114 ? 6.625 7.048 -15.207 1.00 93.75 114 CYS A N 1
ATOM 894 C CA . CYS A 1 114 ? 5.818 7.962 -16.020 1.00 93.75 114 CYS A CA 1
ATOM 895 C C . CYS A 1 114 ? 6.662 9.124 -16.559 1.00 93.75 114 CYS A C 1
ATOM 897 O O . CYS A 1 114 ? 6.573 9.457 -17.737 1.00 93.75 114 CYS A O 1
ATOM 899 N N . VAL A 1 115 ? 7.532 9.706 -15.727 1.00 94.31 115 VAL A N 1
ATOM 900 C CA . VAL A 1 115 ? 8.461 10.764 -16.162 1.00 94.31 115 VAL A CA 1
ATOM 901 C C . VAL A 1 115 ? 9.472 10.231 -17.182 1.00 94.31 115 VAL A C 1
ATOM 903 O O . VAL A 1 115 ? 9.831 10.937 -18.127 1.00 94.31 115 VAL A O 1
ATOM 906 N N . ALA A 1 116 ? 9.925 8.984 -17.027 1.00 93.44 116 ALA A N 1
ATOM 907 C CA . ALA A 1 116 ? 10.884 8.360 -17.935 1.00 93.44 116 ALA A CA 1
ATOM 908 C C . ALA A 1 116 ? 10.367 8.233 -19.379 1.00 93.44 116 ALA A C 1
ATOM 910 O O . ALA A 1 116 ? 11.186 8.283 -20.294 1.00 93.44 116 ALA A O 1
ATOM 911 N N . GLN A 1 117 ? 9.044 8.166 -19.587 1.00 91.62 117 GLN A N 1
ATOM 912 C CA . GLN A 1 117 ? 8.416 8.066 -20.918 1.00 91.62 117 GLN A CA 1
ATOM 913 C C . GLN A 1 117 ? 8.677 9.275 -21.826 1.00 91.62 117 GLN A C 1
ATOM 915 O O . GLN A 1 117 ? 8.508 9.188 -23.035 1.00 91.62 117 GLN A O 1
ATOM 920 N N . SER A 1 118 ? 9.119 10.406 -21.267 1.00 89.62 118 SER A N 1
ATOM 921 C CA . SER A 1 118 ? 9.572 11.554 -22.065 1.00 89.62 118 SER A CA 1
ATOM 922 C C . SER A 1 118 ? 10.839 11.268 -22.885 1.00 89.62 118 SER A C 1
ATOM 924 O O . SER A 1 118 ? 11.157 12.028 -23.797 1.00 89.62 118 SER A O 1
ATOM 926 N N . ASN A 1 119 ? 11.571 10.193 -22.567 1.00 87.56 119 ASN A N 1
ATOM 927 C CA . ASN A 1 119 ? 12.815 9.816 -23.230 1.00 87.56 119 ASN A CA 1
ATOM 928 C C . ASN A 1 119 ? 12.596 8.610 -24.160 1.00 87.56 119 ASN A C 1
ATOM 930 O O . ASN A 1 119 ? 11.870 7.690 -23.787 1.00 87.56 119 ASN A O 1
ATOM 934 N N . PRO A 1 120 ? 13.292 8.544 -25.313 1.00 82.31 120 PRO A N 1
ATOM 935 C CA . PRO A 1 120 ? 13.161 7.432 -26.263 1.00 82.31 120 PRO A CA 1
ATOM 936 C C . PRO A 1 120 ? 13.650 6.091 -25.695 1.00 82.31 120 PRO A C 1
ATOM 938 O O . PRO A 1 120 ? 13.235 5.033 -26.153 1.00 82.31 120 PRO A O 1
ATOM 941 N N . ILE A 1 121 ? 14.533 6.126 -24.689 1.00 86.44 121 ILE A N 1
ATOM 942 C CA . ILE A 1 121 ? 14.985 4.951 -23.939 1.00 86.44 121 ILE A CA 1
ATOM 943 C C . ILE A 1 121 ? 14.763 5.243 -22.456 1.00 86.44 121 ILE A C 1
ATOM 945 O O . ILE A 1 121 ? 15.551 5.951 -21.824 1.00 86.44 121 ILE A O 1
ATOM 949 N N . ALA A 1 122 ? 13.695 4.680 -21.886 1.00 85.56 122 ALA A N 1
ATOM 950 C CA . ALA A 1 122 ? 13.300 4.939 -20.502 1.00 85.56 122 ALA A CA 1
ATOM 951 C C . ALA A 1 122 ? 14.431 4.637 -19.497 1.00 85.56 122 ALA A C 1
ATOM 953 O O . ALA A 1 122 ? 14.641 5.396 -18.555 1.00 85.56 122 ALA A O 1
ATOM 954 N N . LEU A 1 123 ? 15.206 3.569 -19.723 1.00 86.12 123 LEU A N 1
ATOM 955 C CA . LEU A 1 123 ? 16.277 3.121 -18.822 1.00 86.12 123 LEU A CA 1
ATOM 956 C C . LEU A 1 123 ? 17.573 3.946 -18.870 1.00 86.12 123 LEU A C 1
ATOM 958 O O . LEU A 1 123 ? 18.430 3.747 -18.015 1.00 86.12 123 LEU A O 1
ATOM 962 N N . TYR A 1 124 ? 17.740 4.864 -19.823 1.00 88.25 124 TYR A N 1
ATOM 963 C CA . TYR A 1 124 ? 18.865 5.812 -19.805 1.00 88.25 124 TYR A CA 1
ATOM 964 C C . TYR A 1 124 ? 18.550 7.085 -19.032 1.00 88.25 124 TYR A C 1
ATOM 966 O O . TYR A 1 124 ? 19.459 7.791 -18.596 1.00 88.25 124 TYR A O 1
ATOM 974 N N . SER A 1 125 ? 17.268 7.359 -18.810 1.00 92.50 125 SER A N 1
ATOM 975 C CA . SER A 1 125 ? 16.864 8.446 -17.941 1.00 92.50 125 SER A CA 1
ATOM 976 C C . SER A 1 125 ? 17.085 8.071 -16.481 1.00 92.50 125 SER A C 1
ATOM 978 O O . SER A 1 125 ? 16.736 6.971 -16.041 1.00 92.50 125 SER A O 1
ATOM 980 N N . VAL A 1 126 ? 17.602 9.019 -15.698 1.00 92.88 126 VAL A N 1
ATOM 981 C CA . VAL A 1 126 ? 17.777 8.858 -14.247 1.00 92.88 126 VAL A CA 1
ATOM 982 C C . VAL A 1 126 ? 16.446 8.486 -13.585 1.00 92.88 126 VAL A C 1
ATOM 984 O O . VAL A 1 126 ? 16.415 7.632 -12.701 1.00 92.88 126 VAL A O 1
ATOM 987 N N . SER A 1 127 ? 15.329 9.051 -14.056 1.00 94.12 127 SER A N 1
ATOM 988 C CA . SER A 1 127 ? 13.994 8.724 -13.548 1.00 94.12 127 SER A CA 1
ATOM 989 C C . SER A 1 127 ? 13.588 7.277 -13.840 1.00 94.12 127 SER A C 1
ATOM 991 O O . SER A 1 127 ? 13.021 6.624 -12.968 1.00 94.12 127 SER A O 1
ATOM 993 N N . GLY A 1 128 ? 13.925 6.727 -15.008 1.00 93.19 128 GLY A N 1
ATOM 994 C CA . GLY A 1 128 ? 13.605 5.339 -15.343 1.00 93.19 128 GLY A CA 1
ATOM 995 C C . GLY A 1 128 ? 14.414 4.335 -14.528 1.00 93.19 128 GLY A C 1
ATOM 996 O O . GLY A 1 128 ? 13.857 3.355 -14.032 1.00 93.19 128 GLY A O 1
ATOM 997 N N . VAL A 1 129 ? 15.703 4.616 -14.306 1.00 94.00 129 VAL A N 1
ATOM 998 C CA . VAL A 1 129 ? 16.562 3.800 -13.430 1.00 94.00 129 VAL A CA 1
ATOM 999 C C . VAL A 1 129 ? 16.057 3.831 -11.989 1.00 94.00 129 VAL A C 1
ATOM 1001 O O . VAL A 1 129 ? 15.925 2.775 -11.363 1.00 94.00 129 VAL A O 1
ATOM 1004 N N . ILE A 1 130 ? 15.721 5.016 -11.465 1.00 95.31 130 ILE A N 1
ATOM 1005 C CA . ILE A 1 130 ? 15.113 5.160 -10.134 1.00 95.31 130 ILE A CA 1
ATOM 1006 C C . ILE A 1 130 ? 13.792 4.389 -10.071 1.00 95.31 130 ILE A C 1
ATOM 1008 O O . ILE A 1 130 ? 13.569 3.652 -9.113 1.00 95.31 130 ILE A O 1
ATOM 1012 N N . GLY A 1 131 ? 12.949 4.504 -11.100 1.00 95.44 131 GLY A N 1
ATOM 1013 C CA . GLY A 1 131 ? 11.663 3.822 -11.193 1.00 95.44 131 GLY A CA 1
ATOM 1014 C C . GLY A 1 131 ? 11.790 2.306 -11.070 1.00 95.44 131 GLY A C 1
ATOM 1015 O O . GLY A 1 131 ? 11.204 1.704 -10.169 1.00 95.44 131 GLY A O 1
ATOM 1016 N N . ILE A 1 132 ? 12.625 1.693 -11.912 1.00 95.19 132 ILE A N 1
ATOM 1017 C CA . ILE A 1 132 ? 12.858 0.242 -11.889 1.00 95.19 132 ILE A CA 1
ATOM 1018 C C . ILE A 1 132 ? 13.523 -0.210 -10.590 1.00 95.19 132 ILE A C 1
ATOM 1020 O O . ILE A 1 132 ? 13.113 -1.221 -10.023 1.00 95.19 132 ILE A O 1
ATOM 1024 N N . THR A 1 133 ? 14.492 0.545 -10.070 1.00 94.75 133 THR A N 1
ATOM 1025 C CA . THR A 1 133 ? 15.148 0.212 -8.794 1.00 94.75 133 THR A CA 1
ATOM 1026 C C . THR A 1 133 ? 14.145 0.227 -7.638 1.00 94.75 133 THR A C 1
ATOM 1028 O O . THR A 1 133 ? 14.124 -0.675 -6.802 1.00 94.75 133 THR A O 1
ATOM 1031 N N . CYS A 1 134 ? 13.269 1.229 -7.610 1.00 95.81 134 CYS A N 1
ATOM 1032 C CA . CYS A 1 134 ? 12.243 1.384 -6.590 1.00 95.81 134 CYS A CA 1
ATOM 1033 C C . CYS A 1 134 ? 11.208 0.249 -6.641 1.00 95.81 134 CYS A C 1
ATOM 1035 O O . CYS A 1 134 ? 10.884 -0.345 -5.608 1.00 95.81 134 CYS A O 1
ATOM 1037 N N . LEU A 1 135 ? 10.753 -0.116 -7.846 1.00 94.75 135 LEU A N 1
ATOM 1038 C CA . LEU A 1 135 ? 9.871 -1.266 -8.041 1.00 94.75 135 LEU A CA 1
ATOM 1039 C C . LEU A 1 135 ? 10.556 -2.576 -7.648 1.00 94.75 135 LEU A C 1
ATOM 1041 O O . LEU A 1 135 ? 9.953 -3.380 -6.941 1.00 94.75 135 LEU A O 1
ATOM 1045 N N . PHE A 1 136 ? 11.824 -2.771 -8.003 1.00 95.00 136 PHE A N 1
ATOM 1046 C CA . PHE A 1 136 ? 12.581 -3.959 -7.615 1.00 95.00 136 PHE A CA 1
ATOM 1047 C C . PHE A 1 136 ? 12.671 -4.116 -6.088 1.00 95.00 136 PHE A C 1
ATOM 1049 O O . PHE A 1 136 ? 12.385 -5.189 -5.556 1.00 95.00 136 PHE A O 1
ATOM 1056 N N . LEU A 1 137 ? 12.974 -3.039 -5.354 1.00 93.62 137 LEU A N 1
ATOM 1057 C CA . LEU A 1 137 ? 12.983 -3.060 -3.885 1.00 93.62 137 LEU A CA 1
ATOM 1058 C C . LEU A 1 137 ? 11.598 -3.369 -3.297 1.00 93.62 137 LEU A C 1
ATOM 1060 O O . LEU A 1 137 ? 11.488 -4.075 -2.287 1.00 93.62 137 LEU A O 1
ATOM 1064 N N . SER A 1 138 ? 10.533 -2.885 -3.942 1.00 93.50 138 SER A N 1
ATOM 1065 C CA . SER A 1 138 ? 9.159 -3.136 -3.503 1.00 93.50 138 SER A CA 1
ATOM 1066 C C . SER A 1 138 ? 8.755 -4.615 -3.602 1.00 93.50 138 SER A C 1
ATOM 1068 O O . SER A 1 138 ? 7.954 -5.061 -2.780 1.00 93.50 138 SER A O 1
ATOM 1070 N N . ILE A 1 139 ? 9.375 -5.414 -4.487 1.00 92.69 139 ILE A N 1
ATOM 1071 C CA . ILE A 1 139 ? 9.124 -6.864 -4.614 1.00 92.69 139 ILE A CA 1
ATOM 1072 C C . ILE A 1 139 ? 9.378 -7.581 -3.281 1.00 92.69 139 ILE A C 1
ATOM 1074 O O . ILE A 1 139 ? 8.540 -8.358 -2.815 1.00 92.69 139 ILE A O 1
ATOM 1078 N N . ARG A 1 140 ? 10.510 -7.299 -2.617 1.00 90.94 140 ARG A N 1
ATOM 1079 C CA . ARG A 1 140 ? 10.857 -7.945 -1.337 1.00 90.94 140 ARG A CA 1
ATOM 1080 C C . ARG A 1 140 ? 9.821 -7.628 -0.257 1.00 90.94 140 ARG A C 1
ATOM 1082 O O . ARG A 1 140 ? 9.430 -8.502 0.518 1.00 90.94 140 ARG A O 1
ATOM 1089 N N . LEU A 1 141 ? 9.371 -6.374 -0.211 1.00 89.94 141 LEU A N 1
ATOM 1090 C CA . LEU A 1 141 ? 8.365 -5.925 0.751 1.00 89.94 141 LEU A CA 1
ATOM 1091 C C . LEU A 1 141 ? 6.976 -6.490 0.424 1.00 89.94 141 LEU A C 1
ATOM 1093 O O . LEU A 1 141 ? 6.232 -6.841 1.338 1.00 89.94 141 LEU A O 1
ATOM 1097 N N . ALA A 1 142 ? 6.642 -6.643 -0.861 1.00 87.12 142 ALA A N 1
ATOM 1098 C CA . ALA A 1 142 ? 5.418 -7.294 -1.317 1.00 87.12 142 ALA A CA 1
ATOM 1099 C C . ALA A 1 142 ? 5.347 -8.746 -0.844 1.00 87.12 142 ALA A C 1
ATOM 1101 O O . ALA A 1 142 ? 4.334 -9.151 -0.270 1.00 87.12 142 ALA A O 1
ATOM 1102 N N . HIS A 1 143 ? 6.444 -9.491 -1.001 1.00 90.06 143 HIS A N 1
ATOM 1103 C CA . HIS A 1 143 ? 6.545 -10.866 -0.527 1.00 90.06 143 HIS A CA 1
ATOM 1104 C C . HIS A 1 143 ? 6.383 -10.958 0.997 1.00 90.06 143 HIS A C 1
ATOM 1106 O O . HIS A 1 143 ? 5.570 -11.743 1.484 1.00 90.06 143 HIS A O 1
ATOM 1112 N N . SER A 1 144 ? 7.088 -10.112 1.761 1.00 84.94 144 SER A N 1
ATOM 1113 C CA . SER A 1 144 ? 6.956 -10.069 3.228 1.00 84.94 144 SER A CA 1
ATOM 1114 C C . SER A 1 144 ? 5.522 -9.740 3.671 1.00 84.94 144 SER A C 1
ATOM 1116 O O . SER A 1 144 ? 4.955 -10.399 4.548 1.00 84.94 144 SER A O 1
ATOM 1118 N N . SER A 1 145 ? 4.882 -8.776 3.000 1.00 81.38 145 SER A N 1
ATOM 1119 C CA . SER A 1 145 ? 3.497 -8.384 3.271 1.00 81.38 145 SER A CA 1
ATOM 1120 C C . SER A 1 145 ? 2.510 -9.523 3.003 1.00 81.38 145 SER A C 1
ATOM 1122 O O . SER A 1 145 ? 1.631 -9.785 3.828 1.00 81.38 145 SER A O 1
ATOM 1124 N N . LEU A 1 146 ? 2.663 -10.230 1.879 1.00 82.56 146 LEU A N 1
ATOM 1125 C CA . LEU A 1 146 ? 1.820 -11.374 1.538 1.00 82.56 146 LEU A CA 1
ATOM 1126 C C . LEU A 1 146 ? 2.009 -12.511 2.544 1.00 82.56 146 LEU A C 1
ATOM 1128 O O . LEU A 1 146 ? 1.025 -13.017 3.082 1.00 82.56 146 LEU A O 1
ATOM 1132 N N . MET A 1 147 ? 3.259 -12.848 2.860 1.00 82.12 147 MET A N 1
ATOM 1133 C CA . MET A 1 147 ? 3.601 -13.892 3.823 1.00 82.12 147 MET A CA 1
ATOM 1134 C C . MET A 1 147 ? 2.994 -13.601 5.199 1.00 82.12 147 MET A C 1
ATOM 1136 O O . MET A 1 147 ? 2.393 -14.480 5.812 1.00 82.12 147 MET A O 1
ATOM 1140 N N . SER A 1 148 ? 3.048 -12.349 5.665 1.00 80.81 148 SER A N 1
ATOM 1141 C CA . SER A 1 148 ? 2.405 -11.959 6.923 1.00 80.81 148 SER A CA 1
ATOM 1142 C C . SER A 1 148 ? 0.883 -12.136 6.890 1.00 80.81 148 SER A C 1
ATOM 1144 O O . SER A 1 148 ? 0.310 -12.536 7.903 1.00 80.81 148 SER A O 1
ATOM 1146 N N . LYS A 1 149 ? 0.218 -11.830 5.769 1.00 81.62 149 LYS A N 1
ATOM 1147 C CA . LYS A 1 149 ? -1.243 -11.976 5.641 1.00 81.62 149 LYS A CA 1
ATOM 1148 C C . LYS A 1 149 ? -1.668 -13.438 5.539 1.00 81.62 149 LYS A C 1
ATOM 1150 O O . LYS A 1 149 ? -2.656 -13.824 6.151 1.00 81.62 149 LYS A O 1
ATOM 1155 N N . VAL A 1 150 ? -0.912 -14.257 4.810 1.00 80.38 150 VAL A N 1
ATOM 1156 C CA . VAL A 1 150 ? -1.161 -15.700 4.692 1.00 80.38 150 VAL A CA 1
ATOM 1157 C C . VAL A 1 150 ? -0.923 -16.397 6.033 1.00 80.38 150 VAL A C 1
ATOM 1159 O O . VAL A 1 150 ? -1.783 -17.139 6.499 1.00 80.38 150 VAL A O 1
ATOM 1162 N N . ASN A 1 151 ? 0.179 -16.086 6.720 1.00 77.50 151 ASN A N 1
ATOM 1163 C CA . ASN A 1 151 ? 0.486 -16.660 8.033 1.00 77.50 151 ASN A CA 1
ATOM 1164 C C . ASN A 1 151 ? -0.526 -16.254 9.112 1.00 77.50 151 ASN A C 1
ATOM 1166 O O . ASN A 1 151 ? -0.799 -17.037 10.017 1.00 77.50 151 ASN A O 1
ATOM 1170 N N . ALA A 1 152 ? -1.116 -15.059 9.015 1.00 71.62 152 ALA A N 1
ATOM 1171 C CA . ALA A 1 152 ? -2.199 -14.643 9.907 1.00 71.62 152 ALA A CA 1
ATOM 1172 C C . ALA A 1 152 ? -3.498 -15.448 9.701 1.00 71.62 152 ALA A C 1
ATOM 1174 O O . ALA A 1 152 ? -4.340 -15.474 10.597 1.00 71.62 152 ALA A O 1
ATOM 1175 N N . ARG A 1 153 ? -3.659 -16.104 8.544 1.00 67.81 153 ARG A N 1
ATOM 1176 C CA . ARG A 1 153 ? -4.826 -16.925 8.186 1.00 67.81 153 ARG A CA 1
ATOM 1177 C C . ARG A 1 153 ? -4.626 -18.419 8.432 1.00 67.81 153 ARG A C 1
ATOM 1179 O O . ARG A 1 153 ? -5.608 -19.156 8.431 1.00 67.81 153 ARG A O 1
ATOM 1186 N N . ALA A 1 154 ? -3.391 -18.878 8.638 1.00 63.19 154 ALA A N 1
ATOM 1187 C CA . ALA A 1 154 ? -3.126 -20.276 8.950 1.00 63.19 154 ALA A CA 1
ATOM 1188 C C . ALA A 1 154 ? -3.777 -20.643 10.303 1.00 63.19 154 ALA A C 1
ATOM 1190 O O . ALA A 1 154 ? -3.530 -19.953 11.300 1.00 63.19 154 ALA A O 1
ATOM 1191 N N . PRO A 1 155 ? -4.610 -21.702 10.379 1.00 47.94 155 PRO A N 1
ATOM 1192 C CA . PRO A 1 155 ? -5.176 -22.145 11.645 1.00 47.94 155 PRO A CA 1
ATOM 1193 C C . PRO A 1 155 ? -4.033 -22.549 12.576 1.00 47.94 155 PRO A C 1
ATOM 1195 O O . PRO A 1 155 ? -3.211 -23.406 12.251 1.00 47.94 155 PRO A O 1
ATOM 1198 N N . LYS A 1 156 ? -3.958 -21.907 13.744 1.00 42.38 156 LYS A N 1
ATOM 1199 C CA . LYS A 1 156 ? -2.972 -22.225 14.778 1.00 42.38 156 LYS A CA 1
ATOM 1200 C C . LYS A 1 156 ? -3.321 -23.581 15.409 1.00 42.38 156 LYS A C 1
ATOM 1202 O O . LYS A 1 156 ? -3.905 -23.637 16.483 1.00 42.38 156 LYS A O 1
ATOM 1207 N N . ILE A 1 157 ? -2.949 -24.681 14.758 1.00 43.59 157 ILE A N 1
ATOM 1208 C CA . ILE A 1 157 ? -2.761 -25.965 15.439 1.00 43.59 157 ILE A CA 1
ATOM 1209 C C . ILE A 1 157 ? -1.383 -25.876 16.091 1.00 43.59 157 ILE A C 1
ATOM 1211 O O . ILE A 1 157 ? -0.364 -26.163 15.470 1.00 43.59 157 ILE A O 1
ATOM 1215 N N . ARG A 1 158 ? -1.321 -25.385 17.328 1.00 37.94 158 ARG A N 1
ATOM 1216 C CA . ARG A 1 158 ? -0.120 -25.547 18.149 1.00 37.94 158 ARG A CA 1
ATOM 1217 C C . ARG A 1 158 ? -0.524 -25.828 19.587 1.00 37.94 158 ARG A C 1
ATOM 1219 O O . ARG A 1 158 ? -0.732 -24.908 20.370 1.00 37.94 158 ARG A O 1
ATOM 1226 N N . SER A 1 159 ? -0.725 -27.127 19.801 1.00 34.56 159 SER A N 1
ATOM 1227 C CA . SER A 1 159 ? -0.365 -27.931 20.971 1.00 34.56 159 SER A CA 1
ATOM 1228 C C . SER A 1 159 ? -0.236 -27.200 22.306 1.00 34.56 159 SER A C 1
ATOM 1230 O O . SER A 1 159 ? 0.703 -26.434 22.531 1.00 34.56 159 SER A O 1
ATOM 1232 N N . GLU A 1 160 ? -1.139 -27.572 23.206 1.00 35.84 160 GLU A N 1
ATOM 1233 C CA . GLU A 1 160 ? -0.928 -27.674 24.646 1.00 35.84 160 GLU A CA 1
ATOM 1234 C C . GLU A 1 160 ? 0.401 -28.394 24.936 1.00 35.84 160 GLU A C 1
ATOM 1236 O O . GLU A 1 160 ? 0.506 -29.611 24.847 1.00 35.84 160 GLU A O 1
ATOM 1241 N N . ALA A 1 161 ? 1.449 -27.629 25.208 1.00 35.75 161 ALA A N 1
ATOM 1242 C CA . ALA A 1 161 ? 2.674 -28.070 25.865 1.00 35.75 161 ALA A CA 1
ATOM 1243 C C . ALA A 1 161 ? 3.351 -26.789 26.364 1.00 35.75 161 ALA A C 1
ATOM 1245 O O . ALA A 1 161 ? 3.475 -25.842 25.589 1.00 35.75 161 ALA A O 1
ATOM 1246 N N . HIS A 1 162 ? 3.751 -26.753 27.635 1.00 31.50 162 HIS A N 1
ATOM 1247 C CA . HIS A 1 162 ? 4.153 -25.569 28.421 1.00 31.50 162 HIS A CA 1
ATOM 1248 C C . HIS A 1 162 ? 3.010 -24.832 29.137 1.00 31.50 162 HIS A C 1
ATOM 1250 O O . HIS A 1 162 ? 2.902 -23.608 29.091 1.00 31.50 162 HIS A O 1
ATOM 1256 N N . ALA A 1 163 ? 2.170 -25.601 29.830 1.00 29.14 163 ALA A N 1
ATOM 1257 C CA . ALA A 1 163 ? 1.346 -25.126 30.945 1.00 29.14 163 ALA A CA 1
ATOM 1258 C C . ALA A 1 163 ? 1.589 -25.989 32.201 1.00 29.14 163 ALA A C 1
ATOM 1260 O O . ALA A 1 163 ? 0.661 -26.338 32.921 1.00 29.14 163 ALA A O 1
ATOM 1261 N N . SER A 1 164 ? 2.841 -26.381 32.414 1.00 36.62 164 SER A N 1
ATOM 1262 C CA . SER A 1 164 ? 3.315 -27.074 33.609 1.00 36.62 164 SER A CA 1
ATOM 1263 C C . SER A 1 164 ? 4.711 -26.539 33.870 1.00 36.62 164 SER A C 1
ATOM 1265 O O . SER A 1 164 ? 5.638 -26.981 33.210 1.00 36.62 164 SER A O 1
ATOM 1267 N N . ASP A 1 165 ? 4.775 -25.469 34.646 1.00 37.84 165 ASP A N 1
ATOM 1268 C CA . ASP A 1 165 ? 5.907 -24.912 35.393 1.00 37.84 165 ASP A CA 1
ATOM 1269 C C . ASP A 1 165 ? 5.337 -23.586 35.935 1.00 37.84 165 ASP A C 1
ATOM 1271 O O . ASP A 1 165 ? 4.766 -22.823 35.158 1.00 37.84 165 ASP A O 1
A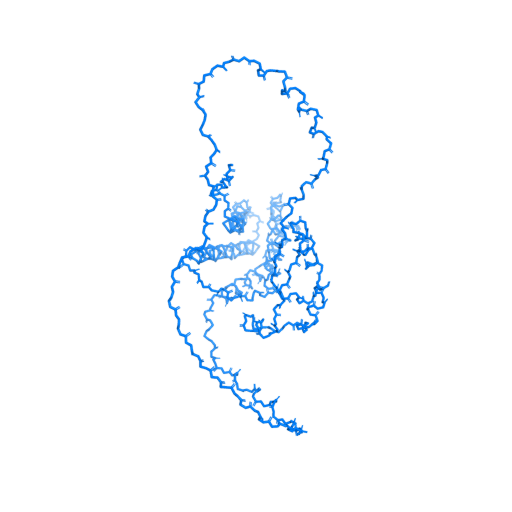TOM 1275 N N . ASP A 1 166 ? 5.388 -23.372 37.253 1.00 36.81 166 ASP A N 1
ATOM 1276 C CA . ASP A 1 166 ? 4.817 -22.249 38.038 1.00 36.81 166 ASP A CA 1
ATOM 1277 C C . ASP A 1 166 ? 3.560 -22.561 38.889 1.00 36.81 166 ASP A C 1
ATOM 1279 O O . ASP A 1 166 ? 2.848 -21.651 39.320 1.00 36.81 166 ASP A O 1
ATOM 1283 N N . GLU A 1 167 ? 3.315 -23.829 39.237 1.00 41.12 167 GLU A N 1
ATOM 1284 C CA . GLU A 1 167 ? 2.631 -24.162 40.500 1.00 41.12 167 GLU A CA 1
ATOM 1285 C C . GLU A 1 167 ? 3.672 -24.496 41.573 1.00 41.12 167 GLU A C 1
ATOM 1287 O O . GLU A 1 167 ? 3.791 -25.652 41.932 1.00 41.12 167 GLU A O 1
ATOM 1292 N N . ASP A 1 168 ? 4.454 -23.526 42.055 1.00 35.75 168 ASP A N 1
ATOM 1293 C CA . ASP A 1 168 ? 5.267 -23.701 43.275 1.00 35.75 168 ASP A CA 1
ATOM 1294 C C . ASP A 1 168 ? 5.821 -22.359 43.787 1.00 35.75 168 ASP A C 1
ATOM 1296 O O . ASP A 1 168 ? 7.022 -22.157 43.907 1.00 35.75 168 ASP A O 1
ATOM 1300 N N . GLU A 1 169 ? 4.951 -21.395 44.113 1.00 36.38 169 GLU A N 1
ATOM 1301 C CA . GLU A 1 169 ? 5.382 -20.264 44.955 1.00 36.38 169 GLU A CA 1
ATOM 1302 C C . GLU A 1 169 ? 4.233 -19.601 45.734 1.00 36.38 169 GLU A C 1
ATOM 1304 O O . GLU A 1 169 ? 4.059 -18.387 45.740 1.00 36.38 169 GLU A O 1
ATOM 1309 N N . MET A 1 170 ? 3.409 -20.392 46.433 1.00 32.22 170 MET A N 1
ATOM 1310 C CA . MET A 1 170 ? 2.636 -19.840 47.558 1.00 32.22 170 MET A CA 1
ATOM 1311 C C . MET A 1 170 ? 2.317 -20.872 48.643 1.00 32.22 170 MET A C 1
ATOM 1313 O O . MET A 1 170 ? 1.166 -21.060 49.028 1.00 32.22 170 MET A O 1
ATOM 1317 N N . LYS A 1 171 ? 3.350 -21.531 49.177 1.00 31.27 171 LYS A N 1
ATOM 1318 C CA . LYS A 1 171 ? 3.290 -22.213 50.480 1.00 31.27 171 LYS A CA 1
ATOM 1319 C C . LYS A 1 171 ? 4.628 -22.094 51.207 1.00 31.27 171 LYS A C 1
ATOM 1321 O O . LYS A 1 171 ? 5.477 -22.961 51.073 1.00 31.27 171 LYS A O 1
ATOM 1326 N N . ASN A 1 172 ? 4.800 -21.013 51.969 1.00 24.66 172 ASN A N 1
ATOM 1327 C CA . ASN A 1 172 ? 5.316 -21.052 53.346 1.00 24.66 172 ASN A CA 1
ATOM 1328 C C . ASN A 1 172 ? 5.588 -19.639 53.874 1.00 24.66 172 ASN A C 1
ATOM 1330 O O . ASN A 1 172 ? 6.625 -19.042 53.618 1.00 24.66 172 ASN A O 1
ATOM 1334 N N . SER A 1 173 ? 4.671 -19.128 54.689 1.00 26.05 173 SER A N 1
ATOM 1335 C CA . SER A 1 173 ? 5.028 -18.589 56.007 1.00 26.05 173 SER A CA 1
ATOM 1336 C C . SER A 1 173 ? 3.745 -18.385 56.805 1.00 26.05 173 SER A C 1
ATOM 1338 O O . SER A 1 173 ? 3.009 -17.413 56.674 1.00 26.05 173 SER A O 1
ATOM 1340 N N . SER A 1 174 ? 3.445 -19.395 57.605 1.00 24.34 174 SER A N 1
ATOM 1341 C CA . SER A 1 174 ? 2.462 -19.358 58.673 1.00 24.34 174 SER A CA 1
ATOM 1342 C C . SER A 1 174 ? 3.140 -18.883 59.954 1.00 24.34 174 SER A C 1
ATOM 1344 O O . SER A 1 174 ? 4.061 -19.557 60.412 1.00 24.34 174 SER A O 1
ATOM 1346 N N . THR A 1 175 ? 2.618 -17.824 60.581 1.00 24.83 175 THR A N 1
ATOM 1347 C CA . THR A 1 175 ? 2.747 -17.649 62.035 1.00 24.83 175 THR A CA 1
ATOM 1348 C C . THR A 1 175 ? 1.456 -17.089 62.643 1.00 24.83 175 THR A C 1
ATOM 1350 O O . THR A 1 175 ? 0.962 -16.032 62.266 1.00 24.83 175 THR A O 1
ATOM 1353 N N . HIS A 1 176 ? 0.938 -17.888 63.574 1.00 22.20 176 HIS A N 1
ATOM 1354 C CA . HIS A 1 176 ? -0.176 -17.765 64.515 1.00 22.20 176 HIS A CA 1
ATOM 1355 C C . HIS A 1 176 ? -0.556 -16.376 65.074 1.00 22.20 176 HIS A C 1
ATOM 1357 O O . HIS A 1 176 ? 0.288 -15.673 65.615 1.00 22.20 176 HIS A O 1
ATOM 1363 N N . HIS A 1 177 ? -1.869 -16.119 65.182 1.00 23.55 177 HIS A N 1
ATOM 1364 C CA . HIS A 1 177 ? -2.578 -16.111 66.479 1.00 23.55 177 HIS A CA 1
ATOM 1365 C C . HIS A 1 177 ? -4.100 -16.239 66.263 1.00 23.55 177 HIS A C 1
ATOM 1367 O O . HIS A 1 177 ? -4.687 -15.494 65.484 1.00 23.55 177 HIS A O 1
ATOM 1373 N N . GLY A 1 178 ? -4.728 -17.221 66.919 1.00 20.92 178 GLY A N 1
ATOM 1374 C CA . GLY A 1 178 ? -6.174 -17.458 66.856 1.00 20.92 178 GLY A CA 1
ATOM 1375 C C . GLY A 1 178 ? -6.975 -16.620 67.851 1.00 20.92 178 GLY A C 1
ATOM 1376 O O . GLY A 1 178 ? -6.393 -16.066 68.775 1.00 20.92 178 GLY A O 1
ATOM 1377 N N . ILE A 1 179 ? -8.299 -16.596 67.665 1.00 23.33 179 ILE A N 1
ATOM 1378 C CA . ILE A 1 179 ? -9.347 -16.541 68.697 1.00 23.33 179 ILE A CA 1
ATOM 1379 C C . ILE A 1 179 ? -10.661 -17.074 68.081 1.00 23.33 179 ILE A C 1
ATOM 1381 O O . ILE A 1 179 ? -10.881 -17.042 66.875 1.00 23.33 179 ILE A O 1
ATOM 1385 N N . THR A 1 180 ? -11.440 -17.649 68.983 1.00 21.58 180 THR A N 1
ATOM 1386 C CA . THR A 1 180 ? -12.598 -18.548 68.988 1.00 21.58 180 THR A CA 1
ATOM 1387 C C . THR A 1 180 ? -13.897 -18.151 68.269 1.00 21.58 180 THR A C 1
ATOM 1389 O O . THR A 1 180 ? -14.219 -16.985 68.081 1.00 21.58 180 THR A O 1
ATOM 1392 N N . SER A 1 181 ? -14.664 -19.210 67.977 1.00 22.34 181 SER A N 1
ATOM 1393 C CA . SER A 1 181 ? -16.094 -19.327 67.660 1.00 22.34 181 SER A CA 1
ATOM 1394 C C . SER A 1 181 ? -17.050 -18.343 68.344 1.00 22.34 181 SER A C 1
ATOM 1396 O O . SER A 1 181 ? -16.960 -18.167 69.553 1.00 22.34 181 SER A O 1
ATOM 1398 N N . GLU A 1 182 ? -18.106 -17.934 67.626 1.00 22.22 182 GLU A N 1
ATOM 1399 C CA . GLU A 1 182 ? -19.476 -17.968 68.161 1.00 22.22 182 GLU A CA 1
ATOM 1400 C C . GLU A 1 182 ? -20.549 -18.100 67.057 1.00 22.22 182 GLU A C 1
ATOM 1402 O O . GLU A 1 182 ? -20.442 -17.547 65.964 1.00 22.22 182 GLU A O 1
ATOM 1407 N N . LYS A 1 183 ? -21.548 -18.936 67.365 1.00 20.70 183 LYS A N 1
ATOM 1408 C CA . LYS A 1 183 ? -22.780 -19.268 66.626 1.00 20.70 183 LYS A CA 1
ATOM 1409 C C . LYS A 1 183 ? -23.837 -18.167 66.793 1.00 20.70 183 LYS A C 1
ATOM 1411 O O . LYS A 1 183 ? -23.750 -17.430 67.760 1.00 20.70 183 LYS A O 1
ATOM 1416 N N . ILE A 1 184 ? -24.866 -18.182 65.927 1.00 22.55 184 ILE A N 1
ATOM 1417 C CA . ILE A 1 184 ? -26.333 -17.984 66.155 1.00 22.55 184 ILE A CA 1
ATOM 1418 C C . ILE A 1 184 ? -26.940 -17.726 64.742 1.00 22.55 184 ILE A C 1
ATOM 1420 O O . ILE A 1 184 ? -26.566 -16.747 64.110 1.00 22.55 184 ILE A O 1
ATOM 1424 N N . SER A 1 185 ? -27.615 -18.642 64.017 1.00 21.05 185 SER A N 1
ATOM 1425 C CA . SER A 1 185 ? -28.959 -19.270 64.159 1.00 21.05 185 SER A CA 1
ATOM 1426 C C . SER A 1 185 ? -30.102 -18.240 64.285 1.00 21.05 185 SER A C 1
ATOM 1428 O O . SER A 1 185 ? -30.103 -17.493 65.248 1.00 21.05 185 SER A O 1
ATOM 1430 N N . VAL A 1 186 ? -31.073 -18.093 63.372 1.00 21.48 186 VAL A N 1
ATOM 1431 C CA . VAL A 1 186 ? -32.362 -18.837 63.254 1.00 21.48 186 VAL A CA 1
ATOM 1432 C C . VAL A 1 186 ? -33.227 -17.993 62.270 1.00 21.48 186 VAL A C 1
ATOM 1434 O O . VAL A 1 186 ? -33.234 -16.774 62.396 1.00 21.48 186 VAL A O 1
ATOM 1437 N N . GLN A 1 187 ? -33.700 -18.525 61.129 1.00 20.16 187 GLN A N 1
ATOM 1438 C CA . GLN A 1 187 ? -35.053 -19.088 60.862 1.00 20.16 187 GLN A CA 1
ATOM 1439 C C . GLN A 1 187 ? -36.159 -18.011 60.716 1.00 20.16 187 GLN A C 1
ATOM 1441 O O . GLN A 1 187 ? -36.419 -17.251 61.635 1.00 20.16 187 GLN A O 1
ATOM 1446 N N . SER A 1 188 ? -36.651 -17.771 59.494 1.00 21.91 188 SER A N 1
ATOM 1447 C CA . SER A 1 188 ? -37.933 -18.267 58.938 1.00 21.91 188 SER A CA 1
ATOM 1448 C C . SER A 1 188 ? -39.184 -17.591 59.510 1.00 21.91 188 SER A C 1
ATOM 1450 O O . SER A 1 188 ? -39.546 -17.887 60.637 1.00 21.91 188 SER A O 1
ATOM 1452 N N . GLN A 1 189 ? -39.920 -16.834 58.685 1.00 21.72 189 GLN A N 1
ATOM 1453 C CA . GLN A 1 189 ? -41.346 -17.094 58.427 1.00 21.72 189 GLN A CA 1
ATOM 1454 C C . GLN A 1 189 ? -41.920 -16.189 57.326 1.00 21.72 189 GLN A C 1
ATOM 1456 O O . GLN A 1 189 ? -41.561 -15.027 57.171 1.00 21.72 189 GLN A O 1
ATOM 1461 N N . THR A 1 190 ? -42.765 -16.833 56.532 1.00 26.34 190 THR A N 1
ATOM 1462 C CA . THR A 1 190 ? -43.694 -16.351 55.509 1.00 26.34 190 THR A CA 1
ATOM 1463 C C . THR A 1 190 ? -44.740 -15.398 56.071 1.00 26.34 190 THR A C 1
ATOM 1465 O O . THR A 1 190 ? -45.162 -15.638 57.191 1.00 26.34 190 THR A O 1
ATOM 1468 N N . ASP A 1 191 ? -45.240 -14.462 55.254 1.00 22.12 191 ASP A N 1
ATOM 1469 C CA . ASP A 1 191 ? -46.668 -14.112 55.208 1.00 22.12 191 ASP A CA 1
ATOM 1470 C C . ASP A 1 191 ? -47.043 -13.409 53.888 1.00 22.12 191 ASP A C 1
ATOM 1472 O O . ASP A 1 191 ? -46.329 -12.544 53.381 1.00 22.12 191 ASP A O 1
ATOM 1476 N N . ASN A 1 192 ? -48.177 -13.836 53.325 1.00 25.69 192 ASN A N 1
ATOM 1477 C CA . ASN A 1 192 ? -48.934 -13.152 52.275 1.00 25.69 192 ASN A CA 1
ATOM 1478 C C . ASN A 1 192 ? -49.669 -11.944 52.883 1.00 25.69 192 ASN A C 1
ATOM 1480 O O . ASN A 1 192 ? -50.128 -12.062 54.011 1.00 25.69 192 ASN A O 1
ATOM 1484 N N . ILE A 1 193 ? -49.868 -10.859 52.121 1.00 25.66 193 ILE A N 1
ATOM 1485 C CA . ILE A 1 193 ? -51.112 -10.058 51.993 1.00 25.66 193 ILE A CA 1
ATOM 1486 C C . ILE A 1 193 ? -50.846 -8.855 51.061 1.00 25.66 193 ILE A C 1
ATOM 1488 O O . ILE A 1 193 ? -49.744 -8.324 50.968 1.00 25.66 193 ILE A O 1
ATOM 1492 N N . THR A 1 194 ? -51.894 -8.519 50.318 1.00 23.98 194 THR A N 1
ATOM 1493 C CA . THR A 1 194 ? -52.083 -7.594 49.196 1.00 23.98 194 THR A CA 1
ATOM 1494 C C . THR A 1 194 ? -51.967 -6.087 49.483 1.00 23.98 194 THR A C 1
ATOM 1496 O O . THR A 1 194 ? -52.270 -5.632 50.580 1.00 23.98 194 THR A O 1
ATOM 1499 N N . ASP A 1 195 ? -51.711 -5.360 48.384 1.00 22.75 195 ASP A N 1
ATOM 1500 C CA . ASP A 1 195 ? -52.136 -3.994 48.015 1.00 22.75 195 ASP A CA 1
ATOM 1501 C C . ASP A 1 195 ? -51.538 -2.729 48.661 1.00 22.75 195 ASP A C 1
ATOM 1503 O O . ASP A 1 195 ? -51.248 -2.643 49.850 1.00 22.75 195 ASP A O 1
ATOM 1507 N N . THR A 1 196 ? -51.546 -1.674 47.823 1.00 23.06 196 THR A N 1
ATOM 1508 C CA . THR A 1 196 ? -51.341 -0.225 48.076 1.00 23.06 196 THR A CA 1
ATOM 1509 C C . THR A 1 196 ? -49.869 0.235 48.040 1.00 23.06 196 THR A C 1
ATOM 1511 O O . THR A 1 196 ? -49.075 -0.095 48.907 1.00 23.06 196 THR A O 1
ATOM 1514 N N . SER A 1 197 ? -49.387 1.051 47.093 1.00 28.38 197 SER A N 1
ATOM 1515 C CA . SER A 1 197 ? -49.897 2.386 46.738 1.00 28.38 197 SER A CA 1
ATOM 1516 C C . SER A 1 197 ? -49.350 2.818 45.358 1.00 28.38 197 SER A C 1
ATOM 1518 O O . SER A 1 197 ? -48.138 2.856 45.168 1.00 28.38 197 SER A O 1
ATOM 1520 N N . VAL A 1 198 ? -50.200 2.930 44.333 1.00 27.36 198 VAL A N 1
ATOM 1521 C CA . VAL A 1 198 ? -50.900 4.150 43.862 1.00 27.36 198 VAL A CA 1
ATOM 1522 C C . VAL A 1 198 ? -50.078 4.962 42.851 1.00 27.36 198 VAL A C 1
ATOM 1524 O O . VAL A 1 198 ? -49.289 5.848 43.180 1.00 27.36 198 VAL A O 1
ATOM 1527 N N . ASP A 1 199 ? -50.359 4.639 41.586 1.00 27.06 199 ASP A N 1
ATOM 1528 C CA . ASP A 1 199 ? -50.393 5.553 40.451 1.00 27.06 199 ASP A CA 1
ATOM 1529 C C . ASP A 1 199 ? -50.998 6.903 40.842 1.00 27.06 199 ASP A C 1
ATOM 1531 O O . ASP A 1 199 ? -52.159 6.969 41.243 1.00 27.06 199 ASP A O 1
ATOM 1535 N N . ASN A 1 200 ? -50.252 7.992 40.654 1.00 26.34 200 ASN A N 1
ATOM 1536 C CA . ASN A 1 200 ? -50.800 9.336 40.787 1.00 26.34 200 ASN A CA 1
ATOM 1537 C C . ASN A 1 200 ? -50.726 10.109 39.464 1.00 26.34 200 ASN A C 1
ATOM 1539 O O . ASN A 1 200 ? -49.742 10.759 39.125 1.00 26.34 200 ASN A O 1
ATOM 1543 N N . TYR A 1 201 ? -51.875 10.025 38.792 1.00 25.73 201 TYR A N 1
ATOM 1544 C CA . TYR A 1 201 ? -52.617 11.101 38.137 1.00 25.73 201 TYR A CA 1
ATOM 1545 C C . TYR A 1 201 ? -52.162 11.633 36.775 1.00 25.73 201 TYR A C 1
ATOM 1547 O O . TYR A 1 201 ? -51.549 12.685 36.621 1.00 25.73 201 TYR A O 1
ATOM 1555 N N . LYS A 1 202 ? -52.712 10.956 35.761 1.00 26.20 202 LYS A N 1
ATOM 1556 C CA . LYS A 1 202 ? -53.220 11.536 34.515 1.00 26.20 202 LYS A CA 1
ATOM 1557 C C . LYS A 1 202 ? -54.717 11.858 34.688 1.00 26.20 202 LYS A C 1
ATOM 1559 O O . LYS A 1 202 ? -55.535 10.956 34.549 1.00 26.20 202 LYS A O 1
ATOM 1564 N N . LYS A 1 203 ? -55.082 13.108 34.994 1.00 25.42 203 LYS A N 1
ATOM 1565 C CA . LYS A 1 203 ? -56.399 13.740 34.716 1.00 25.42 203 LYS A CA 1
ATOM 1566 C C . LYS A 1 203 ? -56.331 15.221 35.100 1.00 25.42 203 LYS A C 1
ATOM 1568 O O . LYS A 1 203 ? -55.508 15.526 35.952 1.00 25.42 203 LYS A O 1
ATOM 1573 N N . VAL A 1 204 ? -57.235 16.047 34.542 1.00 25.22 204 VAL A N 1
ATOM 1574 C CA . VAL A 1 204 ? -57.399 17.524 34.658 1.00 25.22 204 VAL A CA 1
ATOM 1575 C C . VAL A 1 204 ? -56.809 18.209 33.405 1.00 25.22 204 VAL A C 1
ATOM 1577 O O . VAL A 1 204 ? -55.597 18.271 33.277 1.00 25.22 204 VAL A O 1
ATOM 1580 N N . PHE A 1 205 ? -57.549 18.680 32.390 1.00 23.06 205 PHE A N 1
ATOM 1581 C CA . PHE A 1 205 ? -58.981 18.959 32.190 1.00 23.06 205 PHE A CA 1
ATOM 1582 C C . PHE A 1 205 ? -59.315 18.877 30.680 1.00 23.06 205 PHE A C 1
ATOM 1584 O O . PHE A 1 205 ? -58.564 19.414 29.868 1.00 23.06 205 PHE A O 1
ATOM 1591 N N . ASP A 1 206 ? -60.453 18.269 30.327 1.00 25.33 206 ASP A N 1
ATOM 1592 C CA . ASP A 1 206 ? -61.230 18.643 29.134 1.00 25.33 206 ASP A CA 1
ATOM 1593 C C . ASP A 1 206 ? -61.927 19.974 29.436 1.00 25.33 206 ASP A C 1
ATOM 1595 O O . ASP A 1 206 ? -62.556 20.102 30.490 1.00 25.33 206 ASP A O 1
ATOM 1599 N N . VAL A 1 207 ? -61.862 20.943 28.522 1.00 27.41 207 VAL A N 1
ATOM 1600 C CA . VAL A 1 207 ? -62.786 22.084 28.516 1.00 27.41 207 VAL A CA 1
ATOM 1601 C C . VAL A 1 207 ? -63.335 22.242 27.105 1.00 27.41 207 VAL A C 1
ATOM 1603 O O . VAL A 1 207 ? -62.584 22.404 26.144 1.00 27.41 207 VAL A O 1
ATOM 1606 N N . ASN A 1 208 ? -64.662 22.145 27.029 1.00 25.28 208 ASN A N 1
ATOM 1607 C CA . ASN A 1 208 ? -65.481 22.356 25.849 1.00 25.28 208 ASN A CA 1
ATOM 1608 C C . ASN A 1 208 ? -65.328 23.768 25.276 1.00 25.28 208 ASN A C 1
ATOM 1610 O O . ASN A 1 208 ? -65.137 24.756 25.981 1.00 25.28 208 ASN A O 1
ATOM 1614 N N . GLU A 1 209 ? -65.508 23.808 23.967 1.00 28.33 209 GLU A N 1
ATOM 1615 C CA . GLU A 1 209 ? -65.710 24.963 23.111 1.00 28.33 209 GLU A CA 1
ATOM 1616 C C . GLU A 1 209 ? -66.944 25.781 23.534 1.00 28.33 209 GLU A C 1
ATOM 1618 O O . GLU A 1 209 ? -68.062 25.283 23.443 1.00 28.33 209 GLU A O 1
ATOM 1623 N N . SER A 1 210 ? -66.741 27.035 23.958 1.00 26.03 210 SER A N 1
ATOM 1624 C CA . SER A 1 210 ? -67.598 28.183 23.608 1.00 26.03 210 SER A CA 1
ATOM 1625 C C . SER A 1 210 ? -67.109 29.489 24.258 1.00 26.03 210 SER A C 1
ATOM 1627 O O . SER A 1 210 ? -66.809 29.521 25.445 1.00 26.03 210 SER A O 1
ATOM 1629 N N . GLU A 1 211 ? -67.141 30.553 23.449 1.00 28.30 211 GLU A N 1
ATOM 1630 C CA . GLU A 1 211 ? -67.056 31.993 23.768 1.00 28.30 211 GLU A CA 1
ATOM 1631 C C . GLU A 1 211 ? -65.679 32.689 23.717 1.00 28.30 211 GLU A C 1
ATOM 1633 O O . GLU A 1 211 ? -64.853 32.681 24.625 1.00 28.30 211 GLU A O 1
ATOM 1638 N N . LYS A 1 212 ? -65.492 33.360 22.571 1.00 33.81 212 LYS A N 1
ATOM 1639 C CA . LYS A 1 212 ? -64.547 34.445 22.295 1.00 33.81 212 LYS A CA 1
ATOM 1640 C C . LYS A 1 212 ? -64.746 35.592 23.291 1.00 33.81 212 LYS A C 1
ATOM 1642 O O . LYS A 1 212 ? -65.891 35.965 23.530 1.00 33.81 212 LYS A O 1
ATOM 1647 N N . THR A 1 213 ? -63.653 36.218 23.734 1.00 37.88 213 THR A N 1
ATOM 1648 C CA . THR A 1 213 ? -63.250 37.640 23.548 1.00 37.88 213 THR A CA 1
ATOM 1649 C C . THR A 1 213 ? -62.146 37.955 24.587 1.00 37.88 213 THR A C 1
ATOM 1651 O O . THR A 1 213 ? -62.238 37.471 25.704 1.00 37.88 213 THR A O 1
ATOM 1654 N N . GLU A 1 214 ? -61.115 38.739 24.225 1.00 38.03 214 GLU A N 1
ATOM 1655 C CA . GLU A 1 214 ? -59.992 39.239 25.077 1.00 38.03 214 GLU A CA 1
ATOM 1656 C C . GLU A 1 214 ? -58.658 38.450 25.135 1.00 38.03 214 GLU A C 1
ATOM 1658 O O . GLU A 1 214 ? -57.891 38.564 26.091 1.00 38.03 214 GLU A O 1
ATOM 1663 N N . SER A 1 215 ? -58.286 37.723 24.080 1.00 37.66 215 SER A N 1
ATOM 1664 C CA . SER A 1 215 ? -57.032 36.939 24.053 1.00 37.66 215 SER A CA 1
ATOM 1665 C C . SER A 1 215 ? -55.752 37.694 23.654 1.00 37.66 215 SER A C 1
ATOM 1667 O O . SER A 1 215 ? -54.678 37.098 23.704 1.00 37.66 215 SER A O 1
ATOM 1669 N N . ASP A 1 216 ? -55.811 38.973 23.265 1.00 41.94 216 ASP A N 1
ATOM 1670 C CA . ASP A 1 216 ? -54.698 39.582 22.506 1.00 41.94 216 ASP A CA 1
ATOM 1671 C C . ASP A 1 216 ? -53.840 40.605 23.279 1.00 41.94 216 ASP A C 1
ATOM 1673 O O . ASP A 1 216 ? -52.807 41.039 22.773 1.00 41.94 216 ASP A O 1
ATOM 1677 N N . GLN A 1 217 ? -54.188 40.972 24.521 1.00 44.06 217 GLN A N 1
ATOM 1678 C CA . GLN A 1 217 ? -53.413 41.967 25.298 1.00 44.06 217 GLN A CA 1
ATOM 1679 C C . GLN A 1 217 ? -52.590 41.400 26.465 1.00 44.06 217 GLN A C 1
ATOM 1681 O O . GLN A 1 217 ? -51.723 42.095 26.995 1.00 44.06 217 GLN A O 1
ATOM 1686 N N . VAL A 1 218 ? -52.802 40.140 26.860 1.00 49.88 218 VAL A N 1
ATOM 1687 C CA . VAL A 1 218 ? -52.044 39.513 27.964 1.00 49.88 218 VAL A CA 1
ATOM 1688 C C . VAL A 1 218 ? -50.762 38.834 27.461 1.00 49.88 218 VAL A C 1
ATOM 1690 O O . VAL A 1 218 ? -49.756 38.801 28.170 1.00 49.88 218 VAL A O 1
ATOM 1693 N N . ILE A 1 219 ? -50.750 38.365 26.210 1.00 48.91 219 ILE A N 1
ATOM 1694 C CA . ILE A 1 219 ? -49.611 37.639 25.626 1.00 48.91 219 ILE A CA 1
ATOM 1695 C C . ILE A 1 219 ? -48.409 38.569 25.379 1.00 48.91 219 ILE A C 1
ATOM 1697 O O . ILE A 1 219 ? -47.269 38.150 25.572 1.00 48.91 219 ILE A O 1
ATOM 1701 N N . SER A 1 220 ? -48.633 39.853 25.073 1.00 43.69 220 SER A N 1
ATOM 1702 C CA . SER A 1 220 ? -47.539 40.817 24.872 1.00 43.69 220 SER A CA 1
ATOM 1703 C C . SER A 1 220 ? -46.805 41.184 26.167 1.00 43.69 220 SER A C 1
ATOM 1705 O O . SER A 1 220 ? -45.612 41.467 26.127 1.00 43.69 220 SER A O 1
ATOM 1707 N N . LYS A 1 221 ? -47.468 41.112 27.331 1.00 43.88 221 LYS A N 1
ATOM 1708 C CA . LYS A 1 221 ? -46.844 41.403 28.637 1.00 43.88 221 LYS A CA 1
ATOM 1709 C C . LYS A 1 221 ? -46.059 40.230 29.221 1.00 43.88 221 LYS A C 1
ATOM 1711 O O . LYS A 1 221 ? -45.172 40.446 30.039 1.00 43.88 221 LYS A O 1
ATOM 1716 N N . LEU A 1 222 ? -46.347 38.998 28.800 1.00 46.59 222 LEU A N 1
ATOM 1717 C CA . LEU A 1 222 ? -45.601 37.814 29.242 1.00 46.59 222 LEU A CA 1
ATOM 1718 C C . LEU A 1 222 ? -44.302 37.600 28.457 1.00 46.59 222 LEU A C 1
ATOM 1720 O O . LEU A 1 222 ? -43.415 36.895 28.936 1.00 46.59 222 LEU A O 1
ATOM 1724 N N . GLN A 1 223 ? -44.159 38.227 27.288 1.00 42.50 223 GLN A N 1
ATOM 1725 C CA . GLN A 1 223 ? -42.966 38.081 26.458 1.00 42.50 223 GLN A CA 1
ATOM 1726 C C . GLN A 1 223 ? -41.761 38.875 26.998 1.00 42.50 223 GLN A C 1
ATOM 1728 O O . GLN A 1 223 ? -40.624 38.436 26.830 1.00 42.50 223 GLN A O 1
ATOM 1733 N N . ASP A 1 224 ? -41.999 39.956 27.749 1.00 39.75 224 ASP A N 1
ATOM 1734 C CA . ASP A 1 224 ? -40.933 40.773 28.351 1.00 39.75 224 ASP A CA 1
ATOM 1735 C C . ASP A 1 224 ? -40.382 40.199 29.671 1.00 39.75 224 ASP A C 1
ATOM 1737 O O . ASP A 1 224 ? -39.231 40.459 30.036 1.00 39.75 224 ASP A O 1
ATOM 1741 N N . CYS A 1 225 ? -41.142 39.347 30.369 1.00 41.25 225 CYS A N 1
ATOM 1742 C CA . CYS A 1 225 ? -40.722 38.762 31.651 1.00 41.25 225 CYS A CA 1
ATOM 1743 C C . CYS A 1 225 ? -39.819 37.518 31.519 1.00 41.25 225 CYS A C 1
ATOM 1745 O O . CYS A 1 225 ? -39.293 37.038 32.522 1.00 41.25 225 CYS A O 1
ATOM 1747 N N . VAL A 1 226 ? -39.598 37.001 30.305 1.00 45.50 226 VAL A N 1
ATOM 1748 C CA . VAL A 1 226 ? -38.759 35.808 30.048 1.00 45.50 226 VAL A CA 1
ATOM 1749 C C . VAL A 1 226 ? -37.303 36.181 29.703 1.00 45.50 226 VAL A C 1
ATOM 1751 O O . VAL A 1 226 ? -36.468 35.315 29.462 1.00 45.50 226 VAL A O 1
ATOM 1754 N N . SER A 1 227 ? -36.943 37.469 29.738 1.00 44.19 227 SER A N 1
ATOM 1755 C CA . SER A 1 227 ? -35.602 37.942 29.349 1.00 44.19 227 SER A CA 1
ATOM 1756 C C . SER A 1 227 ? -34.540 37.944 30.466 1.00 44.19 227 SER A C 1
ATOM 1758 O O . SER A 1 227 ? -33.395 38.303 30.205 1.00 44.19 227 SER A O 1
ATOM 1760 N N . LEU A 1 228 ? -34.864 37.517 31.697 1.00 48.62 228 LEU A N 1
ATOM 1761 C CA . LEU A 1 228 ? -33.969 37.658 32.864 1.00 48.62 228 LEU A CA 1
ATOM 1762 C C . LEU A 1 228 ? -33.605 36.359 33.603 1.00 48.62 228 LEU A C 1
ATOM 1764 O O . LEU A 1 228 ? -33.190 36.396 34.759 1.00 48.62 228 LEU A O 1
ATOM 1768 N N . THR A 1 229 ? -33.659 35.204 32.938 1.00 46.72 229 THR A N 1
ATOM 1769 C CA . THR A 1 229 ? -32.998 33.994 33.460 1.00 46.72 229 THR A CA 1
ATOM 1770 C C . THR A 1 229 ? -31.995 33.455 32.445 1.00 46.72 229 THR A C 1
ATOM 1772 O O . THR A 1 229 ? -32.299 32.588 31.636 1.00 46.72 229 THR A O 1
ATOM 1775 N N . ASP A 1 230 ? -30.755 33.956 32.503 1.00 50.06 230 ASP A N 1
ATOM 1776 C CA . ASP A 1 230 ? -29.585 33.342 31.848 1.00 50.06 230 ASP A CA 1
ATOM 1777 C C . ASP A 1 230 ? -29.172 32.065 32.609 1.00 50.06 230 ASP A C 1
ATOM 1779 O O . ASP A 1 230 ? -28.038 31.880 33.051 1.00 50.06 230 ASP A O 1
ATOM 1783 N N . THR A 1 231 ? -30.127 31.159 32.829 1.00 55.69 231 THR A N 1
ATOM 1784 C CA . THR A 1 231 ? -29.832 29.794 33.246 1.00 55.69 231 THR A CA 1
ATOM 1785 C C . THR A 1 231 ? -29.425 29.038 31.993 1.00 55.69 231 THR A C 1
ATOM 1787 O O . THR A 1 231 ? -30.226 28.360 31.356 1.00 55.69 231 THR A O 1
ATOM 1790 N N . ARG A 1 232 ? -28.146 29.156 31.608 1.00 59.47 232 ARG A N 1
ATOM 1791 C CA . ARG A 1 232 ? -27.539 28.269 30.607 1.00 59.47 232 ARG A CA 1
ATOM 1792 C C . ARG A 1 232 ? -27.758 26.830 31.057 1.00 59.47 232 ARG A C 1
ATOM 1794 O O . ARG A 1 232 ? -27.045 26.331 31.928 1.00 59.47 232 ARG A O 1
ATOM 1801 N N . ILE A 1 233 ? -28.769 26.179 30.491 1.00 70.50 233 ILE A N 1
ATOM 1802 C CA . ILE A 1 233 ? -29.065 24.780 30.769 1.00 70.50 233 ILE A CA 1
ATOM 1803 C C . ILE A 1 233 ? -27.852 23.989 30.280 1.00 70.50 233 ILE A C 1
ATOM 1805 O O . ILE A 1 233 ? -27.615 23.870 29.079 1.00 70.50 233 ILE A O 1
ATOM 1809 N N . ASP A 1 234 ? -27.040 23.504 31.220 1.00 77.44 234 ASP A N 1
ATOM 1810 C CA . ASP A 1 234 ? -25.898 22.646 30.928 1.00 77.44 234 ASP A CA 1
ATOM 1811 C C . ASP A 1 234 ? -26.413 21.348 30.297 1.00 77.44 234 ASP A C 1
ATOM 1813 O O . ASP A 1 234 ? -26.939 20.478 30.991 1.00 77.44 234 ASP A O 1
ATOM 1817 N N . GLN A 1 235 ? -26.274 21.237 28.974 1.00 85.94 235 GLN A N 1
ATOM 1818 C CA . GLN A 1 235 ? -26.755 20.104 28.179 1.00 85.94 235 GLN A CA 1
ATOM 1819 C C . GLN A 1 235 ? -25.931 18.819 28.386 1.00 85.94 235 GLN A C 1
ATOM 1821 O O . GLN A 1 235 ? -26.217 17.798 27.761 1.00 85.94 235 GLN A O 1
ATOM 1826 N N . ARG A 1 236 ? -24.898 18.838 29.240 1.00 91.12 236 ARG A N 1
ATOM 1827 C CA . ARG A 1 236 ? -24.104 17.645 29.559 1.00 91.12 236 ARG A CA 1
ATOM 1828 C C . ARG A 1 236 ? -24.923 16.606 30.314 1.00 91.12 236 ARG A C 1
ATOM 1830 O O . ARG A 1 236 ? -25.692 16.929 31.220 1.00 91.12 236 ARG A O 1
ATOM 1837 N N . VAL A 1 237 ? -24.661 15.336 30.017 1.00 92.50 237 VAL A N 1
ATOM 1838 C CA . VAL A 1 237 ? -25.230 14.220 30.779 1.00 92.50 237 VAL A CA 1
ATOM 1839 C C . VAL A 1 237 ? -24.655 14.189 32.198 1.00 92.50 237 VAL A C 1
ATOM 1841 O O . VAL A 1 237 ? -23.535 14.644 32.444 1.00 92.50 237 VAL A O 1
ATOM 1844 N N . GLU A 1 238 ? -25.396 13.634 33.154 1.00 93.88 238 GLU A N 1
ATOM 1845 C CA . GLU A 1 238 ? -24.960 13.597 34.558 1.00 93.88 238 GLU A CA 1
ATOM 1846 C C . GLU A 1 238 ? -23.669 12.779 34.741 1.00 93.88 238 GLU A C 1
ATOM 1848 O O . GLU A 1 238 ? -22.765 13.171 35.482 1.00 93.88 238 GLU A O 1
ATOM 1853 N N . CYS A 1 239 ? -23.538 11.668 34.014 1.00 93.81 239 CYS A N 1
ATOM 1854 C CA . CYS A 1 239 ? -22.395 10.774 34.117 1.00 93.81 239 CYS A CA 1
ATOM 1855 C C . CYS A 1 239 ? -22.029 10.149 32.767 1.00 93.81 239 CYS A C 1
ATOM 1857 O O . CYS A 1 239 ? -22.900 9.739 32.004 1.00 93.81 239 CYS A O 1
ATOM 1859 N N . VAL A 1 240 ? -20.728 10.048 32.498 1.00 95.69 240 VAL A N 1
ATOM 1860 C CA . VAL A 1 240 ? -20.152 9.262 31.403 1.00 95.69 240 VAL A CA 1
ATOM 1861 C C . VAL A 1 240 ? -19.194 8.229 31.980 1.00 95.69 240 VAL A C 1
ATOM 1863 O O . VAL A 1 240 ? -18.412 8.542 32.879 1.00 95.69 240 VAL A O 1
ATOM 1866 N N . TYR A 1 241 ? -19.241 7.003 31.462 1.00 97.00 241 TYR A N 1
ATOM 1867 C CA . TYR A 1 241 ? -18.371 5.917 31.905 1.00 97.00 241 TYR A CA 1
ATOM 1868 C C . TYR A 1 241 ? -17.462 5.440 30.769 1.00 97.00 241 TYR A C 1
ATOM 1870 O O . TYR A 1 241 ? -17.831 5.481 29.597 1.00 97.00 241 TYR A O 1
ATOM 1878 N N . THR A 1 242 ? -16.262 4.991 31.118 1.00 95.81 242 THR A N 1
ATOM 1879 C CA . THR A 1 242 ? -15.358 4.276 30.210 1.00 95.81 242 THR A CA 1
ATOM 1880 C C . THR A 1 242 ? -14.616 3.195 30.978 1.00 95.81 242 THR A C 1
ATOM 1882 O O . THR A 1 242 ? -14.429 3.313 32.187 1.00 95.81 242 THR A O 1
ATOM 1885 N N . ILE A 1 243 ? -14.205 2.132 30.294 1.00 95.81 243 ILE A N 1
ATOM 1886 C CA . ILE A 1 243 ? -13.476 1.007 30.881 1.00 95.81 243 ILE A CA 1
ATOM 1887 C C . ILE A 1 243 ? -12.245 0.750 30.018 1.00 95.81 243 ILE A C 1
ATOM 1889 O O . ILE A 1 243 ? -12.328 0.765 28.789 1.00 95.81 243 ILE A O 1
ATOM 1893 N N . GLY A 1 244 ? -11.089 0.529 30.639 1.00 93.44 244 GLY A N 1
ATOM 1894 C CA . GLY A 1 244 ? -9.856 0.349 29.891 1.00 93.44 244 GLY A CA 1
ATOM 1895 C C . GLY A 1 244 ? -8.689 -0.195 30.696 1.00 93.44 244 GLY A C 1
ATOM 1896 O O . GLY A 1 244 ? -8.741 -0.395 31.907 1.00 93.44 244 GLY A O 1
ATOM 1897 N N . CYS A 1 245 ? -7.604 -0.462 29.974 1.00 94.06 245 CYS A N 1
ATOM 1898 C CA . CYS A 1 245 ? -6.342 -0.892 30.561 1.00 94.06 245 CYS A CA 1
ATOM 1899 C C . CYS A 1 245 ? -5.602 0.293 31.196 1.00 94.06 245 CYS A C 1
ATOM 1901 O O . CYS A 1 245 ? -5.113 0.161 32.309 1.00 94.06 245 CYS A O 1
ATOM 1903 N N . PHE A 1 246 ? -5.541 1.445 30.514 1.00 95.44 246 PHE A N 1
ATOM 1904 C CA . PHE A 1 246 ? -4.806 2.641 30.958 1.00 95.44 246 PHE A CA 1
ATOM 1905 C C . PHE A 1 246 ? -3.339 2.368 31.346 1.00 95.44 246 PHE A C 1
ATOM 1907 O O . PHE A 1 246 ? -2.803 2.988 32.259 1.00 95.44 246 PHE A O 1
ATOM 1914 N N . ASP A 1 247 ? -2.703 1.425 30.647 1.00 93.69 247 ASP A N 1
ATOM 1915 C CA . ASP A 1 247 ? -1.283 1.094 30.802 1.00 93.69 247 ASP A CA 1
ATOM 1916 C C . ASP A 1 247 ? -0.400 2.180 30.180 1.00 93.69 247 ASP A C 1
ATOM 1918 O O . ASP A 1 247 ? -0.813 2.788 29.188 1.00 93.69 247 ASP A O 1
ATOM 1922 N N . LEU A 1 248 ? 0.776 2.434 30.765 1.00 93.94 248 LEU A N 1
ATOM 1923 C CA . LEU A 1 248 ? 1.709 3.486 30.344 1.00 93.94 248 LEU A CA 1
ATOM 1924 C C . LEU A 1 248 ? 0.991 4.811 30.061 1.00 93.94 248 LEU A C 1
ATOM 1926 O O . LEU A 1 248 ? 0.924 5.277 28.921 1.00 93.94 248 LEU A O 1
ATOM 1930 N N . PHE A 1 249 ? 0.374 5.391 31.090 1.00 95.12 249 PHE A N 1
ATOM 1931 C CA . PHE A 1 249 ? -0.566 6.499 30.928 1.00 95.12 249 PHE A CA 1
ATOM 1932 C C . PHE A 1 249 ? 0.025 7.673 30.124 1.00 95.12 249 PHE A C 1
ATOM 1934 O O . PHE A 1 249 ? 0.901 8.399 30.587 1.00 95.12 249 PHE A O 1
ATOM 1941 N N . HIS A 1 250 ? -0.484 7.874 28.905 1.00 94.38 250 HIS A N 1
ATOM 1942 C CA . HIS A 1 250 ? 0.071 8.819 27.937 1.00 94.38 250 HIS A CA 1
ATOM 1943 C C . HIS A 1 250 ? -0.971 9.847 27.463 1.00 94.38 250 HIS A C 1
ATOM 1945 O O . HIS A 1 250 ? -2.155 9.799 27.812 1.00 94.38 250 HIS A O 1
ATOM 1951 N N . TYR A 1 251 ? -0.539 10.788 26.616 1.00 94.50 251 TYR A N 1
ATOM 1952 C CA . TYR A 1 251 ? -1.371 11.896 26.126 1.00 94.50 251 TYR A CA 1
ATOM 1953 C C . TYR A 1 251 ? -2.707 11.455 25.496 1.00 94.50 251 TYR A C 1
ATOM 1955 O O . TYR A 1 251 ? -3.705 12.168 25.605 1.00 94.50 251 TYR A O 1
ATOM 1963 N N . GLY A 1 252 ? -2.757 10.265 24.889 1.00 94.38 252 GLY A N 1
ATOM 1964 C CA . GLY A 1 252 ? -3.976 9.704 24.302 1.00 94.38 252 GLY A CA 1
ATOM 1965 C C . GLY A 1 252 ? -5.077 9.477 25.340 1.00 94.38 252 GLY A C 1
ATOM 1966 O O . GLY A 1 252 ? -6.204 9.928 25.139 1.00 94.38 252 GLY A O 1
ATOM 1967 N N . HIS A 1 253 ? -4.743 8.877 26.487 1.00 96.50 253 HIS A N 1
ATOM 1968 C CA . HIS A 1 253 ? -5.687 8.690 27.593 1.00 96.50 253 HIS A CA 1
ATOM 1969 C C . HIS A 1 253 ? -6.164 10.033 28.158 1.00 96.50 253 HIS A C 1
ATOM 1971 O O . HIS A 1 253 ? -7.360 10.235 28.361 1.00 96.50 253 HIS A O 1
ATOM 1977 N N . LYS A 1 254 ? -5.252 11.002 28.319 1.00 96.06 254 LYS A N 1
ATOM 1978 C CA . LYS A 1 254 ? -5.601 12.358 28.770 1.00 96.06 254 LYS A CA 1
ATOM 1979 C C . LYS A 1 254 ? -6.574 13.050 27.812 1.00 96.06 254 LYS A C 1
ATOM 1981 O O . LYS A 1 254 ? -7.526 13.685 28.263 1.00 96.06 254 LYS A O 1
ATOM 1986 N N . LYS A 1 255 ? -6.350 12.942 26.498 1.00 97.19 255 LYS A N 1
ATOM 1987 C CA . LYS A 1 255 ? -7.236 13.519 25.476 1.00 97.19 255 LYS A CA 1
ATOM 1988 C C . LYS A 1 255 ? -8.624 12.878 25.522 1.00 97.19 255 LYS A C 1
ATOM 1990 O O . LYS A 1 255 ? -9.608 13.612 25.528 1.00 97.19 255 LYS A O 1
ATOM 1995 N N . LEU A 1 256 ? -8.693 11.551 25.641 1.00 95.75 256 LEU A N 1
ATOM 1996 C CA . LEU A 1 256 ? -9.949 10.814 25.787 1.00 95.75 256 LEU A CA 1
ATOM 1997 C C . LEU A 1 256 ? -10.750 11.301 27.004 1.00 95.75 256 LEU A C 1
ATOM 1999 O O . LEU A 1 256 ? -11.901 11.703 26.856 1.00 95.75 256 LEU A O 1
ATOM 2003 N N . LEU A 1 257 ? -10.139 11.333 28.194 1.00 96.00 257 LEU A N 1
ATOM 2004 C CA . LEU A 1 257 ? -10.824 11.755 29.424 1.00 96.00 257 LEU A CA 1
ATOM 2005 C C . LEU A 1 257 ? -11.251 13.231 29.375 1.00 96.00 257 LEU A C 1
ATOM 2007 O O . LEU A 1 257 ? -12.339 13.578 29.836 1.00 96.00 257 LEU A O 1
ATOM 2011 N N . LYS A 1 258 ? -10.445 14.099 28.748 1.00 95.88 258 LYS A N 1
ATOM 2012 C CA . LYS A 1 258 ? -10.823 15.497 28.491 1.00 95.88 258 LYS A CA 1
ATOM 2013 C C . LYS A 1 258 ? -12.043 15.612 27.581 1.00 95.88 258 LYS A C 1
ATOM 2015 O O . LYS A 1 258 ? -12.922 16.414 27.869 1.00 95.88 258 LYS A O 1
ATOM 2020 N N . GLN A 1 259 ? -12.110 14.821 26.513 1.00 95.44 259 GLN A N 1
ATOM 2021 C CA . GLN A 1 259 ? -13.277 14.799 25.629 1.00 95.44 259 GLN A CA 1
ATOM 2022 C C . GLN A 1 259 ? -14.506 14.258 26.360 1.00 95.44 259 GLN A C 1
ATOM 2024 O O . GLN A 1 259 ? -15.568 14.853 26.291 1.00 95.44 259 GLN A O 1
ATOM 2029 N N . MET A 1 260 ? -14.374 13.197 27.155 1.00 95.50 260 MET A N 1
ATOM 2030 C CA . MET A 1 260 ? -15.487 12.703 27.973 1.00 95.50 260 MET A CA 1
ATOM 2031 C C . MET A 1 260 ? -16.044 13.779 28.918 1.00 95.50 260 MET A C 1
ATOM 2033 O O . MET A 1 260 ? -17.258 13.889 29.085 1.00 95.50 260 MET A O 1
ATOM 2037 N N . ARG A 1 261 ? -15.178 14.637 29.471 1.00 93.25 261 ARG A N 1
ATOM 2038 C CA . ARG A 1 261 ? -15.585 15.755 30.333 1.00 93.25 261 ARG A CA 1
ATOM 2039 C C . ARG A 1 261 ? -16.426 16.817 29.617 1.00 93.25 261 ARG A C 1
ATOM 2041 O O . ARG A 1 261 ? -17.200 17.502 30.281 1.00 93.25 261 ARG A O 1
ATOM 2048 N N . THR A 1 262 ? -16.311 16.960 28.294 1.00 94.81 262 THR A N 1
ATOM 2049 C CA . THR A 1 262 ? -17.170 17.889 27.539 1.00 94.81 262 THR A CA 1
ATOM 2050 C C . THR A 1 262 ? -18.590 17.359 27.384 1.00 94.81 262 THR A C 1
ATOM 2052 O O . THR A 1 262 ? -19.505 18.157 27.239 1.00 94.81 262 THR A O 1
ATOM 2055 N N . TYR A 1 263 ? -18.782 16.038 27.454 1.00 91.25 263 TYR A N 1
ATOM 2056 C CA . TYR A 1 263 ? -20.094 15.398 27.347 1.00 91.25 263 TYR A CA 1
ATOM 2057 C C . TYR A 1 263 ? -20.779 15.198 28.701 1.00 91.25 263 TYR A C 1
ATOM 2059 O O . TYR A 1 263 ? -22.004 15.246 28.765 1.00 91.25 263 TYR A O 1
ATOM 2067 N N . GLY A 1 264 ? -20.010 14.972 29.775 1.00 93.12 264 GLY A N 1
ATOM 2068 C CA . GLY A 1 264 ? -20.545 14.589 31.083 1.00 93.12 264 GLY A CA 1
ATOM 2069 C C . GLY A 1 264 ? -20.099 15.461 32.257 1.00 93.12 264 GLY A C 1
ATOM 2070 O O . GLY A 1 264 ? -18.962 15.941 32.321 1.00 93.12 264 GLY A O 1
ATOM 2071 N N . LYS A 1 265 ? -20.985 15.611 33.248 1.00 94.12 265 LYS A N 1
ATOM 2072 C CA . LYS A 1 265 ? -20.686 16.291 34.518 1.00 94.12 265 LYS A CA 1
ATOM 2073 C C . LYS A 1 265 ? -19.753 15.473 35.417 1.00 94.12 265 LYS A C 1
ATOM 2075 O O . LYS A 1 265 ? -18.930 16.064 36.116 1.00 94.12 265 LYS A O 1
ATOM 2080 N N . LYS A 1 266 ? -19.828 14.141 35.358 1.00 94.50 266 LYS A N 1
ATOM 2081 C CA . LYS A 1 266 ? -18.935 13.197 36.052 1.00 94.50 266 LYS A CA 1
ATOM 2082 C C . LYS A 1 266 ? -18.364 12.186 35.060 1.00 94.50 266 LYS A C 1
ATOM 2084 O O . LYS A 1 266 ? -19.109 11.659 34.240 1.00 94.50 266 LYS A O 1
ATOM 2089 N N . VAL A 1 267 ? -17.064 11.899 35.152 1.00 96.19 267 VAL A N 1
ATOM 2090 C CA . VAL A 1 267 ? -16.394 10.860 34.352 1.00 96.19 267 VAL A CA 1
ATOM 2091 C C . VAL A 1 267 ? -16.007 9.713 35.279 1.00 96.19 267 VAL A C 1
ATOM 2093 O O . VAL A 1 267 ? -15.210 9.911 36.192 1.00 96.19 267 VAL A O 1
ATOM 2096 N N . ILE A 1 268 ? -16.576 8.531 35.055 1.00 96.69 268 ILE A N 1
ATOM 2097 C CA . ILE A 1 268 ? -16.245 7.304 35.784 1.00 96.69 268 ILE A CA 1
ATOM 2098 C C . ILE A 1 268 ? -15.337 6.452 34.901 1.00 96.69 268 ILE A C 1
ATOM 2100 O O . ILE A 1 268 ? -15.663 6.172 33.747 1.00 96.69 268 ILE A O 1
ATOM 2104 N N . VAL A 1 269 ? -14.194 6.035 35.442 1.00 97.00 269 VAL A N 1
ATOM 2105 C CA . VAL A 1 269 ? -13.199 5.250 34.707 1.00 97.00 269 VAL A CA 1
ATOM 2106 C C . VAL A 1 269 ? -12.988 3.906 35.396 1.00 97.00 269 VAL A C 1
ATOM 2108 O O . VAL A 1 269 ? -12.482 3.847 36.512 1.00 97.00 269 VAL A O 1
ATOM 2111 N N . GLY A 1 270 ? -13.366 2.822 34.722 1.00 96.56 270 GLY A N 1
ATOM 2112 C CA . GLY A 1 270 ? -13.048 1.457 35.124 1.00 96.56 270 GLY A CA 1
ATOM 2113 C C . GLY A 1 270 ? -11.659 1.055 34.631 1.00 96.56 270 GLY A C 1
ATOM 2114 O O . GLY A 1 270 ? -11.370 1.143 33.437 1.00 96.56 270 GLY A O 1
ATOM 2115 N N . VAL A 1 271 ? -10.800 0.589 35.537 1.00 96.44 271 VAL A N 1
ATOM 2116 C CA . VAL A 1 271 ? -9.458 0.087 35.208 1.00 96.44 271 VAL A CA 1
ATOM 2117 C C . VAL A 1 271 ? -9.451 -1.429 35.365 1.00 96.44 271 VAL A C 1
ATOM 2119 O O . VAL A 1 271 ? -9.727 -1.935 36.449 1.00 96.44 271 VAL A O 1
ATOM 2122 N N . HIS A 1 272 ? -9.135 -2.162 34.295 1.00 94.25 272 HIS A N 1
ATOM 2123 C CA . HIS A 1 272 ? -9.039 -3.624 34.363 1.00 94.25 272 HIS A CA 1
ATOM 2124 C C . HIS A 1 272 ? -7.885 -4.072 35.269 1.00 94.25 272 HIS A C 1
ATOM 2126 O O . HIS A 1 272 ? -6.790 -3.503 35.218 1.00 94.25 272 HIS A O 1
ATOM 2132 N N . ASP A 1 273 ? -8.088 -5.124 36.054 1.00 92.81 273 ASP A N 1
ATOM 2133 C CA . ASP A 1 273 ? -7.022 -5.790 36.797 1.00 92.81 273 ASP A CA 1
ATOM 2134 C C . ASP A 1 273 ? -6.085 -6.578 35.860 1.00 92.81 273 ASP A C 1
ATOM 2136 O O . ASP A 1 273 ? -6.450 -6.978 34.754 1.00 92.81 273 ASP A O 1
ATOM 2140 N N . SER A 1 274 ? -4.841 -6.802 36.285 1.00 89.56 274 SER A N 1
ATOM 2141 C CA . SER A 1 274 ? -3.853 -7.504 35.458 1.00 89.56 274 SER A CA 1
ATOM 2142 C C . SER A 1 274 ? -4.262 -8.940 35.103 1.00 89.56 274 SER A C 1
ATOM 2144 O O . SER A 1 274 ? -3.908 -9.406 34.018 1.00 89.56 274 SER A O 1
ATOM 2146 N N . ARG A 1 275 ? -5.035 -9.632 35.957 1.00 89.44 275 ARG A N 1
ATOM 2147 C CA . ARG A 1 275 ? -5.498 -11.002 35.689 1.00 89.44 275 ARG A CA 1
ATOM 2148 C C . ARG A 1 275 ? -6.537 -11.015 34.570 1.00 89.44 275 ARG A C 1
ATOM 2150 O O . ARG A 1 275 ? -6.388 -11.811 33.644 1.00 89.44 275 ARG A O 1
ATOM 2157 N N . SER A 1 276 ? -7.526 -10.120 34.587 1.00 89.38 276 SER A N 1
ATOM 2158 C CA . SER A 1 276 ? -8.503 -10.013 33.491 1.00 89.38 276 SER A CA 1
ATOM 2159 C C . SER A 1 276 ? -7.844 -9.610 32.171 1.00 89.38 276 SER A C 1
ATOM 2161 O O . SER A 1 276 ? -8.155 -10.180 31.123 1.00 89.38 276 SER A O 1
ATOM 2163 N N . ILE A 1 277 ? -6.858 -8.706 32.204 1.00 88.00 277 ILE A N 1
ATOM 2164 C CA . ILE A 1 277 ? -6.100 -8.323 31.002 1.00 88.00 277 ILE A CA 1
ATOM 2165 C C . ILE A 1 277 ? -5.312 -9.512 30.454 1.00 88.00 277 ILE A C 1
ATOM 2167 O O . ILE A 1 277 ? -5.324 -9.745 29.243 1.00 88.00 277 ILE A O 1
ATOM 2171 N N . TYR A 1 278 ? -4.667 -10.290 31.323 1.00 84.88 278 TYR A N 1
ATOM 2172 C CA . TYR A 1 278 ? -3.949 -11.490 30.912 1.00 84.88 278 TYR A CA 1
ATOM 2173 C C . TYR A 1 278 ? -4.895 -12.540 30.316 1.00 84.88 278 TYR A C 1
ATOM 2175 O O . TYR A 1 278 ? -4.604 -13.085 29.251 1.00 84.88 278 TYR A O 1
ATOM 2183 N N . GLN A 1 279 ? -6.054 -12.780 30.935 1.00 88.06 279 GLN A N 1
ATOM 2184 C CA . GLN A 1 279 ? -7.065 -13.708 30.418 1.00 88.06 279 GLN A CA 1
ATOM 2185 C C . GLN A 1 279 ? -7.554 -13.303 29.020 1.00 88.06 279 GLN A C 1
ATOM 2187 O O . GLN A 1 279 ? -7.613 -14.152 28.132 1.00 88.06 279 GLN A O 1
ATOM 2192 N N . LEU A 1 280 ? -7.817 -12.010 28.805 1.00 79.06 280 LEU A N 1
ATOM 2193 C CA . LEU A 1 280 ? -8.348 -11.477 27.547 1.00 79.06 280 LEU A CA 1
ATOM 2194 C C . LEU A 1 280 ? -7.291 -11.336 26.441 1.00 79.06 280 LEU A C 1
ATOM 2196 O O . LEU A 1 280 ? -7.553 -11.642 25.279 1.00 79.06 280 LEU A O 1
ATOM 2200 N N . LYS A 1 281 ? -6.099 -10.828 26.775 1.00 76.69 281 LYS A N 1
ATOM 2201 C CA . LYS A 1 281 ? -5.089 -10.384 25.793 1.00 76.69 281 LYS A CA 1
ATOM 2202 C C . LYS A 1 281 ? -3.822 -11.235 25.769 1.00 76.69 281 LYS A C 1
ATOM 2204 O O . LYS A 1 281 ? -2.976 -11.024 24.893 1.00 76.69 281 LYS A O 1
ATOM 2209 N N . LYS A 1 282 ? -3.663 -12.167 26.718 1.00 85.38 282 LYS A N 1
ATOM 2210 C CA . LYS A 1 282 ? -2.452 -12.992 26.900 1.00 85.38 282 LYS A CA 1
ATOM 2211 C C . LYS A 1 282 ? -1.183 -12.128 26.914 1.00 85.38 282 LYS A C 1
ATOM 2213 O O . LYS A 1 282 ? -0.209 -12.397 26.205 1.00 85.38 282 LYS A O 1
ATOM 2218 N N . ARG A 1 283 ? -1.264 -11.006 27.634 1.00 75.94 283 ARG A N 1
ATOM 2219 C CA . ARG A 1 283 ? -0.203 -10.020 27.872 1.00 75.94 283 ARG A CA 1
ATOM 2220 C C . ARG A 1 283 ? -0.415 -9.423 29.258 1.00 75.94 283 ARG A C 1
ATOM 2222 O O . ARG A 1 283 ? -1.560 -9.189 29.638 1.00 75.94 283 ARG A O 1
ATOM 2229 N N . VAL A 1 284 ? 0.674 -9.172 29.972 1.00 82.69 284 VAL A N 1
ATOM 2230 C CA . VAL A 1 284 ? 0.649 -8.466 31.256 1.00 82.69 284 VAL A CA 1
ATOM 2231 C C . VAL A 1 284 ? 0.896 -6.978 30.979 1.00 82.69 284 VAL A C 1
ATOM 2233 O O . VAL A 1 284 ? 1.762 -6.671 30.156 1.00 82.69 284 VAL A O 1
ATOM 2236 N N . PRO A 1 285 ? 0.117 -6.062 31.578 1.00 87.75 285 PRO A N 1
ATOM 2237 C CA . PRO A 1 285 ? 0.418 -4.632 31.546 1.00 87.75 285 PRO A CA 1
ATOM 2238 C C . PRO A 1 285 ? 1.812 -4.339 32.096 1.00 87.75 285 PRO A C 1
ATOM 2240 O O . PRO A 1 285 ? 2.273 -5.046 32.991 1.00 87.75 285 PRO A O 1
ATOM 2243 N N . VAL A 1 286 ? 2.455 -3.287 31.595 1.00 89.31 286 VAL A N 1
ATOM 2244 C CA . VAL A 1 286 ? 3.744 -2.832 32.135 1.00 89.31 286 VAL A CA 1
ATOM 2245 C C . VAL A 1 286 ? 3.543 -2.245 33.533 1.00 89.31 286 VAL A C 1
ATOM 2247 O O . VAL A 1 286 ? 4.255 -2.603 34.468 1.00 89.31 286 VAL A O 1
ATOM 2250 N N . ASP A 1 287 ? 2.527 -1.397 33.694 1.00 89.94 287 ASP A N 1
ATOM 2251 C CA . ASP A 1 287 ? 2.163 -0.816 34.978 1.00 89.94 287 ASP A CA 1
ATOM 2252 C C . ASP A 1 287 ? 1.243 -1.752 35.779 1.00 89.94 287 ASP A C 1
ATOM 2254 O O . ASP A 1 287 ? 0.231 -2.274 35.288 1.00 89.94 287 ASP A O 1
ATOM 2258 N N . SER A 1 288 ? 1.530 -1.893 37.076 1.00 91.75 288 SER A N 1
ATOM 2259 C CA . SER A 1 288 ? 0.648 -2.610 38.006 1.00 91.75 288 SER A CA 1
ATOM 2260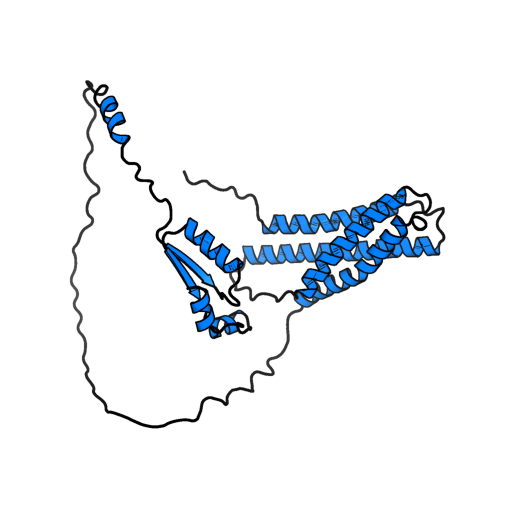 C C . SER A 1 288 ? -0.770 -2.011 38.017 1.00 91.75 288 SER A C 1
ATOM 2262 O O . SER A 1 288 ? -0.955 -0.820 37.756 1.00 91.75 288 SER A O 1
ATOM 2264 N N . THR A 1 289 ? -1.793 -2.804 38.367 1.00 92.38 289 THR A N 1
ATOM 2265 C CA . THR A 1 289 ? -3.183 -2.309 38.481 1.00 92.38 289 THR A CA 1
ATOM 2266 C C . THR A 1 289 ? -3.280 -1.057 39.354 1.00 92.38 289 THR A C 1
ATOM 2268 O O . THR A 1 289 ? -3.931 -0.090 38.966 1.00 92.38 289 THR A O 1
ATOM 2271 N N . LEU A 1 290 ? -2.575 -1.036 40.490 1.00 93.31 290 LEU A N 1
ATOM 2272 C CA . LEU A 1 290 ? -2.558 0.109 41.401 1.00 93.31 290 LEU A CA 1
ATOM 2273 C C . LEU A 1 290 ? -1.904 1.341 40.768 1.00 93.31 290 LEU A C 1
ATOM 2275 O O . LEU A 1 290 ? -2.412 2.450 40.925 1.00 93.31 290 LEU A O 1
ATOM 2279 N N . THR A 1 291 ? -0.804 1.161 40.035 1.00 92.44 291 THR A N 1
ATOM 2280 C CA . THR A 1 291 ? -0.138 2.249 39.304 1.00 92.44 291 THR A CA 1
ATOM 2281 C C . THR A 1 291 ? -1.074 2.847 38.254 1.00 92.44 291 THR A C 1
ATOM 2283 O O . THR A 1 291 ? -1.251 4.061 38.212 1.00 92.44 291 THR A O 1
ATOM 2286 N N . ARG A 1 292 ? -1.765 2.010 37.473 1.00 95.19 292 ARG A N 1
ATOM 2287 C CA . ARG A 1 292 ? -2.718 2.460 36.443 1.00 95.19 292 ARG A CA 1
ATOM 2288 C C . ARG A 1 292 ? -3.906 3.207 37.046 1.00 95.19 292 ARG A C 1
ATOM 2290 O O . ARG A 1 292 ? -4.285 4.256 36.537 1.00 95.19 292 ARG A O 1
ATOM 2297 N N . MET A 1 293 ? -4.446 2.728 38.168 1.00 95.31 293 MET A N 1
ATOM 2298 C CA . MET A 1 293 ? -5.498 3.436 38.909 1.00 95.31 293 MET A CA 1
ATOM 2299 C C . MET A 1 293 ? -5.035 4.807 39.414 1.00 95.31 293 MET A C 1
ATOM 2301 O O . MET A 1 293 ? -5.793 5.770 39.327 1.00 95.31 293 MET A O 1
ATOM 2305 N N . ARG A 1 294 ? -3.795 4.914 39.912 1.00 96.00 294 ARG A N 1
ATOM 2306 C CA . ARG A 1 294 ? -3.215 6.196 40.343 1.00 96.00 294 ARG A CA 1
ATOM 2307 C C . ARG A 1 294 ? -3.005 7.156 39.179 1.00 96.00 294 ARG A C 1
ATOM 2309 O O . ARG A 1 294 ? -3.304 8.326 39.331 1.00 96.00 294 ARG A O 1
ATOM 2316 N N . ASN A 1 295 ? -2.539 6.664 38.035 1.00 92.94 295 ASN A N 1
ATOM 2317 C CA . ASN A 1 295 ? -2.278 7.495 36.859 1.00 92.94 295 ASN A CA 1
ATOM 2318 C C . ASN A 1 295 ? -3.560 8.057 36.219 1.00 92.94 295 ASN A C 1
ATOM 2320 O O . ASN A 1 295 ? -3.521 9.096 35.566 1.00 92.94 295 ASN A O 1
ATOM 2324 N N . VAL A 1 296 ? -4.683 7.348 36.368 1.00 93.50 296 VAL A N 1
ATOM 2325 C CA . VAL A 1 296 ? -6.004 7.775 35.878 1.00 93.50 296 VAL A CA 1
ATOM 2326 C C . VAL A 1 296 ? -6.654 8.822 36.789 1.00 93.50 296 VAL A C 1
ATOM 2328 O O . VAL A 1 296 ? -7.465 9.611 36.301 1.00 93.50 296 VAL A O 1
ATOM 2331 N N . LYS A 1 297 ? -6.336 8.799 38.086 1.00 90.00 297 LYS A N 1
ATOM 2332 C CA . LYS A 1 297 ? -6.886 9.706 39.098 1.00 90.00 297 LYS A CA 1
ATOM 2333 C C . LYS A 1 297 ? -6.298 11.111 38.969 1.00 90.00 297 LYS A C 1
ATOM 2335 O O . LYS A 1 297 ? -7.094 12.064 39.111 1.00 90.00 297 LYS A O 1
#

Sequence (297 aa):
QKQKYGEVDDPILGGFMDAFCDKIVNVLTLWSILMVTDFTNMSWGQTAVYVSVCVIIIGYEFTLGVVRVQDFFMAYYFRKFKKIDISSSKTSTAAVMEGKLKEKLESMGLAALCVAQSNPIALYSVSGVIGITCLFLSIRLAHSSLMSKVNARAPKIRSEAHASDDEDEMKNSSTHHGITSEKISVQSQTDNITDTSVDNYKKVFDVNESEKTESDQVISKLQDCVSLTDTRIDQRVECVYTIGCFDLFHYGHKKLLKQMRTYGKKVIVGVHDSRSIYQLKKRVPVDSTLTRMRNVK

Foldseek 3Di:
DPPPDDPDDDVLVVVLCVVLVLLVVLLVLLVVLLVLQDCPPPDPVRNCLSVVLSVLSSVLSVVVSVLSVVVSVVVVCCVPPDDDDDQDDPQDPVLVVLVVLLSVLSVQLSVLSVVLSVDNHSCVDPSSVSNSVSSVVSSVSSVSNVVSSVVSPPPPPDDDDPPPDPPPPDDDDDDDDDDDDDDDDDDDDDDDDDDDDDDDDDDDDDDDDDDDDDPPPPVVVVVVVVPPDPPPPLQAAAEDEDEDQQFPPDPVLVVVVVVNVSRHPYYHYHHDAQVVCCVRRVDGGPDHSVRSVVSND

Radius of gyration: 34.98 Å; chains: 1; bounding box: 86×70×99 Å